Protein AF-A0A382ZQA0-F1 (afdb_monomer_lite)

Secondary structure (DSSP, 8-state):
--------B-TTSSBHHHHHHHHHHHHHHHHHHHHHHHHHHHIIIIIHHHHHHHHHHHB-HHHHHHSHHHHHHHTT--SSSPPPHHHHHHHHHHHHHHHHTT-HHHHHHHHHHHSTTHHHHHHHHHHHHHHHHTT-S-PPP--TT-HHHHHHHH-GGGG-HHHHHHHHHT--SB-THHHHHHTTEEE-TTS-EEEPPGGG--HHHHHHHHHHHHHHHHHHHHHHHHHHHHHHH-

Structure (mmCIF, N/CA/C/O backbone):
data_AF-A0A382ZQA0-F1
#
_entry.id   AF-A0A382ZQA0-F1
#
loop_
_atom_site.group_PDB
_atom_site.id
_atom_site.type_symbol
_atom_site.label_atom_id
_atom_site.label_alt_id
_atom_site.label_comp_id
_atom_site.label_asym_id
_atom_site.label_entity_id
_atom_site.label_seq_id
_atom_site.pdbx_PDB_ins_code
_atom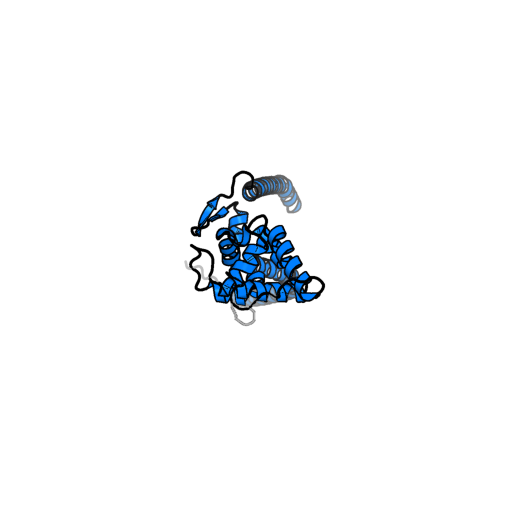_site.Cartn_x
_atom_site.Cartn_y
_atom_site.Cartn_z
_atom_site.occupancy
_atom_site.B_iso_or_equiv
_atom_site.auth_seq_id
_atom_site.auth_comp_id
_atom_site.auth_asym_id
_atom_site.auth_atom_id
_atom_site.pdbx_PDB_model_num
ATOM 1 N N . MET A 1 1 ? 32.599 -32.607 -58.567 1.00 38.72 1 MET A N 1
ATOM 2 C CA . MET A 1 1 ? 33.532 -31.464 -58.591 1.00 38.72 1 MET A CA 1
ATOM 3 C C . MET A 1 1 ? 33.359 -30.738 -57.277 1.00 38.72 1 MET A C 1
ATOM 5 O O . MET A 1 1 ? 32.365 -30.048 -57.097 1.00 38.72 1 MET A O 1
ATOM 9 N N . GLU A 1 2 ? 34.241 -31.020 -56.327 1.00 40.50 2 GLU A N 1
ATOM 10 C CA . GLU A 1 2 ? 34.244 -30.372 -55.020 1.00 40.50 2 GLU A CA 1
ATOM 11 C C . GLU A 1 2 ? 34.785 -28.954 -55.203 1.00 40.50 2 GLU A C 1
ATOM 13 O O . GLU A 1 2 ? 35.924 -28.754 -55.621 1.00 40.50 2 GLU A O 1
ATOM 18 N N . THR A 1 3 ? 33.941 -27.953 -54.971 1.00 42.56 3 THR A N 1
ATOM 19 C CA . THR A 1 3 ? 34.373 -26.563 -54.838 1.00 42.56 3 THR A CA 1
ATOM 20 C C . THR A 1 3 ? 35.200 -26.452 -53.563 1.00 42.56 3 THR A C 1
ATOM 22 O O . THR A 1 3 ? 34.661 -26.206 -52.486 1.00 42.56 3 THR A O 1
ATOM 25 N N . GLU A 1 4 ? 36.513 -26.653 -53.675 1.00 49.41 4 GLU A N 1
ATOM 26 C CA . GLU A 1 4 ? 37.461 -26.239 -52.647 1.00 49.41 4 GLU A CA 1
ATOM 27 C C . GLU A 1 4 ? 37.341 -24.719 -52.483 1.00 49.41 4 GLU A C 1
ATOM 29 O O . GLU A 1 4 ? 37.872 -23.930 -53.268 1.00 49.41 4 GLU A O 1
ATOM 34 N N . THR A 1 5 ? 36.609 -24.281 -51.459 1.00 55.12 5 THR A N 1
ATOM 35 C CA . THR A 1 5 ? 36.668 -22.905 -50.966 1.00 55.12 5 THR A CA 1
ATOM 36 C C . THR A 1 5 ? 38.081 -22.665 -50.453 1.00 55.12 5 THR A C 1
ATOM 38 O O . THR A 1 5 ? 38.389 -22.944 -49.294 1.00 55.12 5 THR A O 1
ATOM 41 N N . LYS A 1 6 ? 38.955 -22.200 -51.349 1.00 61.22 6 LYS A N 1
ATOM 42 C CA . LYS A 1 6 ? 40.344 -21.844 -51.071 1.00 61.22 6 LYS A CA 1
ATOM 43 C C . LYS A 1 6 ? 40.344 -20.837 -49.920 1.00 61.22 6 LYS A C 1
ATOM 45 O O . LYS A 1 6 ? 39.941 -19.688 -50.098 1.00 61.22 6 LYS A O 1
ATOM 50 N N . GLN A 1 7 ? 40.697 -21.298 -48.718 1.00 61.88 7 GLN A N 1
ATOM 51 C CA . GLN A 1 7 ? 40.682 -20.467 -47.518 1.00 61.88 7 GLN A CA 1
ATOM 52 C C . GLN A 1 7 ? 41.628 -19.287 -47.738 1.00 61.88 7 GLN A C 1
ATOM 54 O O . GLN A 1 7 ? 42.828 -19.467 -47.930 1.00 61.88 7 GLN A O 1
ATOM 59 N N . ILE A 1 8 ? 41.073 -18.075 -47.750 1.00 66.12 8 ILE A N 1
ATOM 60 C CA . ILE A 1 8 ? 41.863 -16.853 -47.857 1.00 66.12 8 ILE A CA 1
ATOM 61 C C . ILE A 1 8 ? 42.525 -16.651 -46.494 1.00 66.12 8 ILE A C 1
ATOM 63 O O . ILE A 1 8 ? 41.843 -16.481 -45.480 1.00 66.12 8 ILE A O 1
ATOM 67 N N . LEU A 1 9 ? 43.850 -16.748 -46.466 1.00 67.50 9 LEU A N 1
ATOM 68 C CA . LEU A 1 9 ? 44.666 -16.610 -45.263 1.00 67.50 9 LEU A CA 1
ATOM 69 C C . LEU A 1 9 ? 45.133 -15.157 -45.128 1.00 67.50 9 LEU A C 1
ATOM 71 O O . LEU A 1 9 ? 45.395 -14.483 -46.125 1.00 67.50 9 LEU A O 1
ATOM 75 N N . THR A 1 10 ? 45.235 -14.663 -43.897 1.00 63.69 10 THR A N 1
ATOM 76 C CA . THR A 1 10 ? 45.941 -13.409 -43.606 1.00 63.69 10 THR A CA 1
ATOM 77 C C . THR A 1 10 ? 47.451 -13.587 -43.757 1.00 63.69 10 THR A C 1
ATOM 79 O O . THR A 1 10 ? 47.947 -14.711 -43.824 1.00 63.69 10 THR A O 1
ATOM 82 N N . SER A 1 11 ? 48.198 -12.478 -43.756 1.00 69.50 11 SER A N 1
ATOM 83 C CA . SER A 1 11 ? 49.667 -12.438 -43.862 1.00 69.50 11 SER A CA 1
ATOM 84 C C . SER A 1 11 ? 50.411 -13.325 -42.848 1.00 69.50 11 SER A C 1
ATOM 86 O O . SER A 1 11 ? 51.562 -13.674 -43.083 1.00 69.50 11 SER A O 1
ATOM 88 N N . ASP A 1 12 ? 49.739 -13.722 -41.762 1.00 70.75 12 ASP A N 1
ATOM 89 C CA . ASP A 1 12 ? 50.263 -14.557 -40.673 1.00 70.75 12 ASP A CA 1
ATOM 90 C C . ASP A 1 12 ? 49.782 -16.028 -40.739 1.00 70.75 12 ASP A C 1
ATOM 92 O O . ASP A 1 12 ? 49.953 -16.784 -39.783 1.00 70.75 12 ASP A O 1
ATOM 96 N N . GLY A 1 13 ? 49.134 -16.450 -41.835 1.00 70.81 13 GLY A N 1
ATOM 97 C CA . GLY A 1 13 ? 48.708 -17.841 -42.060 1.00 70.81 13 GLY A CA 1
ATOM 98 C C . GLY A 1 13 ? 47.414 -18.263 -41.351 1.00 70.81 13 GLY A C 1
ATOM 99 O O . GLY A 1 13 ? 47.108 -19.451 -41.283 1.00 70.81 13 GLY A O 1
ATOM 100 N N . VAL A 1 14 ? 46.635 -17.312 -40.827 1.00 73.25 14 VAL A N 1
ATOM 101 C CA . VAL A 1 14 ? 45.367 -17.567 -40.118 1.00 73.25 14 VAL A CA 1
ATOM 102 C C . VAL A 1 14 ? 44.181 -17.345 -41.068 1.00 73.25 14 VAL A C 1
ATOM 104 O O . VAL A 1 14 ? 44.227 -16.409 -41.868 1.00 73.25 14 VAL A O 1
ATOM 107 N N . PRO A 1 15 ? 43.090 -18.133 -41.007 1.00 78.75 15 PRO A N 1
ATOM 108 C CA . PRO A 1 15 ? 41.924 -17.896 -41.861 1.00 78.75 15 PRO A CA 1
ATOM 109 C C . PRO A 1 15 ? 41.335 -16.490 -41.660 1.00 78.75 15 PRO A C 1
ATOM 111 O O . PRO A 1 15 ? 41.009 -16.101 -40.533 1.00 78.75 15 PRO A O 1
ATOM 114 N N . LEU A 1 16 ? 41.153 -15.739 -42.754 1.00 72.56 16 LEU A N 1
ATOM 115 C CA . LEU A 1 16 ? 40.703 -14.337 -42.758 1.00 72.56 16 LEU A CA 1
ATOM 116 C C . LEU A 1 16 ? 39.391 -14.125 -41.989 1.00 72.56 16 LEU A C 1
ATOM 118 O O . LEU A 1 16 ? 39.217 -13.132 -41.280 1.00 72.56 16 LEU A O 1
ATOM 122 N N . GLU A 1 17 ? 38.485 -15.096 -42.065 1.00 72.75 17 GLU A N 1
ATOM 123 C CA . GLU A 1 17 ? 37.209 -15.079 -41.353 1.00 72.75 17 GLU A CA 1
ATOM 124 C C . GLU A 1 17 ? 37.391 -15.061 -39.822 1.00 72.75 17 GLU A C 1
ATOM 126 O O . GLU A 1 17 ? 36.669 -14.360 -39.107 1.00 72.75 17 GLU A O 1
ATOM 131 N N . GLN A 1 18 ? 38.390 -15.780 -39.298 1.00 75.19 18 GLN A N 1
ATOM 132 C CA . GLN A 1 18 ? 38.683 -15.809 -37.862 1.00 75.19 18 GLN A CA 1
ATOM 133 C C . GLN A 1 18 ? 39.298 -14.486 -37.391 1.00 75.19 18 GLN A C 1
ATOM 135 O O . GLN A 1 18 ? 38.916 -13.968 -36.335 1.00 75.19 18 GLN A O 1
ATOM 140 N N . SER A 1 19 ? 40.203 -13.898 -38.180 1.00 73.69 19 SER A N 1
ATOM 141 C CA . SER A 1 19 ? 40.766 -12.577 -37.880 1.00 73.69 19 SER A CA 1
ATOM 142 C C . SER A 1 19 ? 39.717 -11.465 -37.955 1.00 73.69 19 SER A C 1
ATOM 144 O O . SER A 1 19 ? 39.688 -10.608 -37.069 1.00 73.69 19 SER A O 1
ATOM 146 N N . LEU A 1 20 ? 38.807 -11.518 -38.937 1.00 76.69 20 LEU A N 1
ATOM 147 C CA . LEU A 1 20 ? 37.706 -10.563 -39.082 1.00 76.69 20 LEU A CA 1
ATOM 148 C C . LEU A 1 20 ? 36.737 -10.655 -37.904 1.00 76.69 20 LEU A C 1
ATOM 150 O O . LEU A 1 20 ? 36.487 -9.643 -37.256 1.00 76.69 20 LEU A O 1
ATOM 154 N N . LYS A 1 21 ? 36.283 -11.855 -37.518 1.00 79.69 21 LYS A N 1
ATOM 155 C CA . LYS A 1 21 ? 35.418 -12.032 -36.333 1.00 79.69 21 LYS A CA 1
ATOM 156 C C . LYS A 1 21 ? 36.082 -11.536 -35.043 1.00 79.69 21 LYS A C 1
ATOM 158 O O . LYS A 1 21 ? 35.409 -10.969 -34.178 1.00 79.69 21 LYS A O 1
ATOM 163 N N . LYS A 1 22 ? 37.399 -11.722 -34.887 1.00 79.69 22 LYS A N 1
ATOM 164 C CA . LYS A 1 22 ? 38.159 -11.222 -33.725 1.00 79.69 22 LYS A CA 1
ATOM 165 C C . LYS A 1 22 ? 38.244 -9.692 -33.717 1.00 79.69 22 LYS A C 1
ATOM 167 O O . LYS A 1 22 ? 38.051 -9.084 -32.662 1.00 79.69 22 LYS A O 1
ATOM 172 N N . ALA A 1 23 ? 38.498 -9.076 -34.871 1.00 80.00 23 ALA A N 1
ATOM 173 C CA . ALA A 1 23 ? 38.510 -7.624 -35.034 1.00 80.00 23 ALA A CA 1
ATOM 174 C C . ALA A 1 23 ? 37.111 -7.014 -34.826 1.00 80.00 23 ALA A C 1
ATOM 176 O O . ALA A 1 23 ? 36.963 -6.055 -34.069 1.00 80.00 23 ALA A O 1
ATOM 177 N N . GLU A 1 24 ? 36.068 -7.626 -35.389 1.00 83.88 24 GLU A N 1
ATOM 178 C CA . GLU A 1 24 ? 34.674 -7.224 -35.198 1.00 83.88 24 GLU A CA 1
ATOM 179 C C . GLU A 1 24 ? 34.239 -7.292 -33.734 1.00 83.88 24 GLU A C 1
ATOM 181 O O . GLU A 1 24 ? 33.615 -6.354 -33.245 1.00 83.88 24 GLU A O 1
ATOM 186 N N . ARG A 1 25 ? 34.577 -8.364 -33.001 1.00 85.12 25 ARG A N 1
ATOM 187 C CA . ARG A 1 25 ? 34.268 -8.462 -31.562 1.00 85.12 25 ARG A CA 1
ATOM 188 C C . ARG A 1 25 ? 34.924 -7.335 -30.771 1.00 85.12 25 ARG A C 1
ATOM 190 O O . ARG A 1 25 ? 34.258 -6.720 -29.942 1.00 85.12 25 ARG A O 1
ATOM 197 N N . LYS A 1 26 ? 36.197 -7.025 -31.043 1.00 86.56 26 LYS A N 1
ATOM 198 C CA . LYS A 1 26 ? 36.895 -5.897 -30.403 1.00 86.56 26 LYS A CA 1
ATOM 199 C C . LYS A 1 26 ? 36.226 -4.561 -30.724 1.00 86.56 26 LYS A C 1
ATOM 201 O O . LYS A 1 26 ? 36.017 -3.765 -29.814 1.00 86.56 26 LYS A O 1
ATOM 206 N N . ASN A 1 27 ? 35.840 -4.341 -31.979 1.00 86.62 27 ASN A N 1
ATOM 207 C CA . ASN A 1 27 ? 35.149 -3.119 -32.390 1.00 86.62 27 ASN A CA 1
ATOM 208 C C . ASN A 1 27 ? 33.751 -3.006 -31.763 1.00 86.62 27 ASN A C 1
ATOM 210 O O . ASN A 1 27 ? 33.407 -1.937 -31.268 1.00 86.62 27 ASN A O 1
ATOM 214 N N . LYS A 1 28 ? 32.980 -4.100 -31.685 1.00 86.75 28 LYS A N 1
ATOM 215 C CA . LYS A 1 28 ? 31.672 -4.143 -31.005 1.00 86.75 28 LYS A CA 1
ATOM 216 C C . LYS A 1 28 ? 31.792 -3.874 -29.506 1.00 86.75 28 LYS A C 1
ATOM 218 O O . LYS A 1 28 ? 31.018 -3.088 -28.977 1.00 86.75 28 LYS A O 1
ATOM 223 N N . ILE A 1 29 ? 32.779 -4.468 -28.830 1.00 90.94 29 ILE A N 1
ATOM 224 C CA . ILE A 1 29 ? 33.041 -4.210 -27.404 1.00 90.94 29 ILE A CA 1
ATOM 225 C C . ILE A 1 29 ? 33.473 -2.757 -27.191 1.00 90.94 29 ILE A C 1
ATOM 227 O O . ILE A 1 29 ? 32.988 -2.120 -26.264 1.00 90.94 29 ILE A O 1
ATOM 231 N N . LYS A 1 30 ? 34.336 -2.206 -28.056 1.00 90.44 30 LYS A N 1
ATOM 232 C CA . LYS A 1 30 ? 34.762 -0.801 -27.980 1.00 90.44 30 LYS A CA 1
ATOM 233 C C . LYS A 1 30 ? 33.592 0.160 -28.204 1.00 90.44 30 LYS A C 1
ATOM 235 O O . LYS A 1 30 ? 33.448 1.110 -27.444 1.00 90.44 30 LYS A O 1
ATOM 240 N N . ALA A 1 31 ? 32.743 -0.105 -29.198 1.00 90.38 31 ALA A N 1
ATOM 241 C CA . ALA A 1 31 ? 31.529 0.669 -29.453 1.00 90.38 31 ALA A CA 1
ATOM 242 C C . ALA A 1 31 ? 30.546 0.579 -28.275 1.00 90.38 31 ALA A C 1
ATOM 244 O O . ALA A 1 31 ? 30.039 1.600 -27.820 1.00 90.38 31 ALA A O 1
ATOM 245 N N . PHE A 1 32 ? 30.342 -0.620 -27.720 1.00 92.50 32 PHE A N 1
ATOM 246 C CA . PHE A 1 32 ? 29.508 -0.811 -26.536 1.00 92.50 32 PHE A CA 1
ATOM 247 C C . PHE A 1 32 ? 30.078 -0.082 -25.318 1.00 92.50 32 PHE A C 1
ATOM 249 O O . PHE A 1 32 ? 29.332 0.612 -24.648 1.00 92.50 32 PHE A O 1
ATOM 256 N N . LEU A 1 33 ? 31.388 -0.163 -25.059 1.00 94.56 33 LEU A N 1
ATOM 257 C CA . LEU A 1 33 ? 32.054 0.558 -23.966 1.00 94.56 33 LEU A CA 1
ATOM 258 C C . LEU A 1 33 ? 31.963 2.079 -24.116 1.00 94.56 33 LEU A C 1
ATOM 260 O O . LEU A 1 33 ? 31.925 2.771 -23.106 1.00 94.56 33 LEU A O 1
ATOM 264 N N . LEU A 1 34 ? 31.900 2.599 -25.344 1.00 93.62 34 LEU A N 1
ATOM 265 C CA . LEU A 1 34 ? 31.681 4.025 -25.593 1.00 93.62 34 LEU A CA 1
ATOM 266 C C . LEU A 1 34 ? 30.267 4.469 -25.186 1.00 93.62 34 LEU A C 1
ATOM 268 O O . LEU A 1 34 ? 30.091 5.564 -24.662 1.00 93.62 34 LEU A O 1
ATOM 272 N N . VAL A 1 35 ? 29.265 3.612 -25.409 1.00 93.38 35 VAL A N 1
ATOM 273 C CA . VAL A 1 35 ? 27.848 3.885 -25.096 1.00 93.38 35 VAL A CA 1
ATOM 274 C C . VAL A 1 35 ? 27.475 3.442 -23.673 1.00 93.38 35 VAL A C 1
ATOM 276 O O . VAL A 1 35 ? 26.519 3.954 -23.090 1.00 93.38 35 VAL A O 1
ATOM 279 N N . ALA A 1 36 ? 28.244 2.529 -23.075 1.00 95.38 36 ALA A N 1
ATOM 280 C CA . ALA A 1 36 ? 27.980 1.935 -21.771 1.00 95.38 36 ALA A CA 1
ATOM 281 C C . ALA A 1 36 ? 27.804 2.969 -20.646 1.00 95.38 36 ALA A C 1
ATOM 283 O O . ALA A 1 36 ? 26.862 2.790 -19.881 1.00 95.38 36 ALA A O 1
ATOM 284 N N . PRO A 1 37 ? 28.594 4.061 -20.534 1.00 95.00 37 PRO A N 1
ATOM 285 C CA . PRO A 1 37 ? 28.389 5.066 -19.490 1.00 95.00 37 PRO A CA 1
ATOM 286 C C . PRO A 1 37 ? 27.011 5.727 -19.572 1.00 95.00 37 PRO A C 1
ATOM 288 O O . PRO A 1 37 ? 26.332 5.872 -18.557 1.00 95.00 37 PRO A O 1
ATOM 291 N N . LEU A 1 38 ? 26.569 6.072 -20.786 1.00 94.44 38 LEU A N 1
ATOM 292 C CA . LEU A 1 38 ? 25.256 6.671 -21.014 1.00 94.44 38 LEU A CA 1
ATOM 293 C C . LEU A 1 38 ? 24.133 5.665 -20.739 1.00 94.44 38 LEU A C 1
ATOM 295 O O . LEU A 1 38 ? 23.142 5.995 -20.092 1.00 94.44 38 LEU A O 1
ATOM 299 N N . LEU A 1 39 ? 24.302 4.421 -21.189 1.00 94.06 39 LEU A N 1
ATOM 300 C CA . LEU A 1 39 ? 23.340 3.352 -20.936 1.00 94.06 39 LEU A CA 1
ATOM 301 C C . LEU A 1 39 ? 23.205 3.072 -19.434 1.00 94.06 39 LEU A C 1
ATOM 303 O O . LEU A 1 39 ? 22.094 3.002 -18.922 1.00 94.06 39 LEU A O 1
ATOM 307 N N . LEU A 1 40 ? 24.320 2.977 -18.712 1.00 96.06 40 LEU A N 1
ATOM 308 C CA . LEU A 1 40 ? 24.351 2.734 -17.270 1.00 96.06 40 LEU A CA 1
ATOM 309 C C . LEU A 1 40 ? 23.715 3.908 -16.507 1.00 96.06 40 LEU A C 1
ATOM 311 O O . LEU A 1 40 ? 22.916 3.683 -15.599 1.00 96.06 40 LEU A O 1
ATOM 315 N N . PHE A 1 41 ? 23.965 5.149 -16.938 1.00 96.12 41 PHE A N 1
ATOM 316 C CA . PHE A 1 41 ? 23.257 6.323 -16.428 1.00 96.12 41 PHE A CA 1
ATOM 317 C C . PHE A 1 41 ? 21.735 6.193 -16.595 1.00 96.12 41 PHE A C 1
ATOM 319 O O . PHE A 1 41 ? 21.007 6.413 -15.627 1.00 96.12 41 PHE A O 1
ATOM 326 N N . LEU A 1 42 ? 21.239 5.772 -17.766 1.00 95.38 42 LEU A N 1
ATOM 327 C CA . LEU A 1 42 ? 19.804 5.537 -17.981 1.00 95.38 42 LEU A CA 1
ATOM 328 C C . LEU A 1 42 ? 19.253 4.398 -17.110 1.00 95.38 42 LEU A C 1
ATOM 330 O O . LEU A 1 42 ? 18.176 4.539 -16.531 1.00 95.38 42 LEU A O 1
ATOM 334 N N . LEU A 1 43 ? 19.988 3.289 -16.968 1.00 95.25 43 LEU A N 1
ATOM 335 C CA . LEU A 1 43 ? 19.579 2.177 -16.103 1.00 95.25 43 LEU A CA 1
ATOM 336 C C . LEU A 1 43 ? 19.417 2.641 -14.644 1.00 95.25 43 LEU A C 1
ATOM 338 O O . LEU A 1 43 ? 18.423 2.327 -13.990 1.00 95.25 43 LEU A O 1
ATOM 342 N N . ILE A 1 44 ? 20.370 3.419 -14.131 1.00 95.88 44 ILE A N 1
ATOM 343 C CA . ILE A 1 44 ? 20.323 3.902 -12.747 1.00 95.88 44 ILE A CA 1
ATOM 344 C C . ILE A 1 44 ? 19.238 4.963 -12.569 1.00 95.88 44 ILE A C 1
ATOM 346 O O . ILE A 1 44 ? 18.502 4.915 -11.592 1.00 95.88 44 ILE A O 1
ATOM 350 N N . THR A 1 45 ? 19.126 5.926 -13.479 1.00 95.81 45 THR A N 1
ATOM 351 C CA . THR A 1 45 ? 18.222 7.073 -13.288 1.00 95.81 45 THR A CA 1
ATOM 352 C C . THR A 1 45 ? 16.769 6.765 -13.618 1.00 95.81 45 THR A C 1
ATOM 354 O O . THR A 1 45 ? 15.884 7.321 -12.975 1.00 95.81 45 THR A O 1
ATOM 357 N N . TYR A 1 46 ? 16.504 5.865 -14.568 1.00 93.94 46 TYR A N 1
ATOM 358 C CA . TYR A 1 46 ? 15.142 5.514 -14.971 1.00 93.94 46 TYR A CA 1
ATOM 359 C C . TYR A 1 46 ? 14.726 4.140 -14.457 1.00 93.94 46 TYR A C 1
ATOM 361 O O . TYR A 1 46 ? 13.690 4.020 -13.805 1.00 93.94 46 TYR A O 1
ATOM 369 N N . ILE A 1 47 ? 15.520 3.094 -14.704 1.00 93.56 47 ILE A N 1
ATOM 370 C CA . ILE A 1 47 ? 15.104 1.722 -14.370 1.00 93.56 47 ILE A CA 1
ATOM 371 C C . ILE A 1 47 ? 15.140 1.465 -12.862 1.00 93.56 47 ILE A C 1
ATOM 373 O O . ILE A 1 47 ? 14.224 0.816 -12.358 1.00 93.56 47 ILE A O 1
ATOM 377 N N . SER A 1 48 ? 16.113 2.008 -12.123 1.00 93.62 48 SER A N 1
ATOM 378 C CA . SER A 1 48 ? 16.161 1.827 -10.664 1.00 93.62 48 SER A CA 1
ATOM 379 C C . SER A 1 48 ? 14.931 2.420 -9.948 1.00 93.62 48 SER A C 1
ATOM 381 O O . SER A 1 48 ? 14.257 1.663 -9.244 1.00 93.62 48 SER A O 1
ATOM 383 N N . PRO A 1 49 ? 14.518 3.690 -10.173 1.00 93.44 49 PRO A N 1
ATOM 384 C CA . PRO A 1 49 ? 13.286 4.209 -9.572 1.00 93.44 49 PRO A CA 1
ATOM 385 C C . PRO A 1 49 ? 12.026 3.457 -10.007 1.00 93.44 49 PRO A C 1
ATOM 387 O O . PRO A 1 49 ? 11.110 3.281 -9.205 1.00 93.44 49 PRO A O 1
ATOM 390 N N . ILE A 1 50 ? 11.967 2.984 -11.256 1.00 91.88 50 ILE A N 1
ATOM 391 C CA . ILE A 1 50 ? 10.846 2.169 -11.743 1.00 91.88 50 ILE A CA 1
ATOM 392 C C . ILE A 1 50 ? 10.783 0.840 -10.978 1.00 91.88 50 ILE A C 1
ATOM 394 O O . ILE A 1 50 ? 9.718 0.470 -10.484 1.00 91.88 50 ILE A O 1
ATOM 398 N N . ALA A 1 51 ? 11.911 0.146 -10.822 1.00 89.56 51 ALA A N 1
ATOM 399 C CA . ALA A 1 51 ? 11.993 -1.090 -10.047 1.00 89.56 51 ALA A CA 1
ATOM 400 C C . ALA A 1 51 ? 11.616 -0.860 -8.573 1.00 89.56 51 ALA A C 1
ATOM 402 O O . ALA A 1 51 ? 10.850 -1.635 -7.992 1.00 89.56 51 ALA A O 1
ATOM 403 N N . GLU A 1 52 ? 12.072 0.244 -7.978 1.00 88.81 52 GLU A N 1
ATOM 404 C CA . GLU A 1 52 ? 11.673 0.641 -6.628 1.00 88.81 52 GLU A CA 1
ATOM 405 C C . GLU A 1 52 ? 10.153 0.866 -6.538 1.00 88.81 52 GLU A C 1
ATOM 407 O O . GLU A 1 52 ? 9.497 0.361 -5.625 1.00 88.81 52 GLU A O 1
ATOM 412 N N . MET A 1 53 ? 9.552 1.550 -7.513 1.00 87.06 53 MET A N 1
ATOM 413 C CA . MET A 1 53 ? 8.100 1.746 -7.557 1.00 87.06 53 MET A CA 1
ATOM 414 C C . MET A 1 53 ? 7.333 0.429 -7.716 1.00 87.06 53 MET A C 1
ATOM 416 O O . MET A 1 53 ? 6.301 0.245 -7.065 1.00 87.06 53 MET A O 1
ATOM 420 N N . PHE A 1 54 ? 7.849 -0.521 -8.501 1.00 85.38 54 PHE A N 1
ATOM 421 C CA . PHE A 1 54 ? 7.260 -1.857 -8.614 1.00 85.38 54 PHE A CA 1
ATOM 422 C C . PHE A 1 54 ? 7.296 -2.611 -7.285 1.00 85.38 54 PHE A C 1
ATOM 424 O O . PHE A 1 54 ? 6.273 -3.155 -6.873 1.00 85.38 54 PHE A O 1
ATOM 431 N N . THR A 1 55 ? 8.413 -2.597 -6.557 1.00 81.25 55 THR A N 1
ATOM 432 C CA . THR A 1 55 ? 8.471 -3.252 -5.236 1.00 81.25 55 THR A CA 1
ATOM 433 C C . THR A 1 55 ? 7.514 -2.605 -4.228 1.00 81.25 55 THR A C 1
ATOM 435 O O . THR A 1 55 ? 6.771 -3.315 -3.547 1.00 81.25 55 THR A O 1
ATOM 438 N N . ARG A 1 56 ? 7.407 -1.267 -4.215 1.00 79.19 56 ARG A N 1
ATOM 439 C CA . ARG A 1 56 ? 6.419 -0.520 -3.406 1.00 79.19 56 ARG A CA 1
ATOM 440 C C . ARG A 1 56 ? 4.961 -0.849 -3.754 1.00 79.19 56 ARG A C 1
ATOM 442 O O . ARG A 1 56 ? 4.064 -0.674 -2.924 1.00 79.19 56 ARG A O 1
ATOM 449 N N . SER A 1 57 ? 4.689 -1.317 -4.970 1.00 78.56 57 SER A N 1
ATOM 450 C CA . SER A 1 57 ? 3.335 -1.715 -5.365 1.00 78.56 57 SER A CA 1
ATOM 451 C C . SER A 1 57 ? 2.876 -3.001 -4.658 1.00 78.56 57 SER A C 1
ATOM 453 O O . SER A 1 57 ? 1.697 -3.120 -4.322 1.00 78.56 57 SER A O 1
ATOM 455 N N . VAL A 1 58 ? 3.800 -3.902 -4.311 1.00 75.06 58 VAL A N 1
ATOM 456 C CA . VAL A 1 58 ? 3.502 -5.153 -3.589 1.00 75.06 58 VAL A CA 1
ATOM 457 C C . VAL A 1 58 ? 3.708 -5.011 -2.078 1.00 75.06 58 VAL A C 1
ATOM 459 O O . VAL A 1 58 ? 3.043 -5.696 -1.302 1.00 75.06 58 VAL A O 1
ATOM 462 N N . ASP A 1 59 ? 4.607 -4.117 -1.660 1.00 73.88 59 ASP A N 1
ATOM 463 C CA . ASP A 1 59 ? 4.925 -3.866 -0.254 1.00 73.88 59 ASP A CA 1
ATOM 464 C C . ASP A 1 59 ? 3.774 -3.123 0.458 1.00 73.88 59 ASP A C 1
ATOM 466 O O . ASP A 1 59 ? 3.349 -2.039 0.043 1.00 73.88 59 ASP A O 1
ATOM 470 N N . ASP A 1 60 ? 3.253 -3.729 1.526 1.00 73.31 60 ASP A N 1
ATOM 471 C CA . ASP A 1 60 ? 2.269 -3.156 2.454 1.00 73.31 60 ASP A CA 1
ATOM 472 C C . ASP A 1 60 ? 2.773 -3.199 3.921 1.00 73.31 60 ASP A C 1
ATOM 474 O O . ASP A 1 60 ? 2.010 -2.930 4.856 1.00 73.31 60 ASP A O 1
ATOM 478 N N . LYS A 1 61 ? 4.083 -3.421 4.145 1.00 77.94 61 LYS A N 1
ATOM 479 C CA . LYS A 1 61 ? 4.734 -3.518 5.474 1.00 77.94 61 LYS A CA 1
ATOM 480 C C . LYS A 1 61 ? 4.515 -2.303 6.359 1.00 77.94 61 LYS A C 1
ATOM 482 O O . LYS A 1 61 ? 4.672 -2.379 7.574 1.00 77.94 61 LYS A O 1
ATOM 487 N N . MET A 1 62 ? 4.178 -1.162 5.765 1.00 81.56 62 MET A N 1
ATOM 488 C CA . MET A 1 62 ? 3.911 0.076 6.484 1.00 81.56 62 MET A CA 1
ATOM 489 C C . MET A 1 62 ? 2.892 -0.112 7.612 1.00 81.56 62 MET A C 1
ATOM 491 O O . MET A 1 62 ? 3.116 0.397 8.707 1.00 81.56 62 MET A O 1
ATOM 495 N N . VAL A 1 63 ? 1.790 -0.827 7.365 1.00 82.00 63 VAL A N 1
ATOM 496 C CA . VAL A 1 63 ? 0.762 -1.033 8.397 1.00 82.00 63 VAL A CA 1
ATOM 497 C C . VAL A 1 63 ? 1.255 -2.032 9.434 1.00 82.00 63 VAL A C 1
ATOM 499 O O . VAL A 1 63 ? 1.130 -1.767 10.628 1.00 82.00 63 VAL A O 1
ATOM 502 N N . THR A 1 64 ? 1.892 -3.121 8.993 1.00 83.75 64 THR A N 1
ATOM 503 C CA . THR A 1 64 ? 2.493 -4.143 9.862 1.00 83.75 64 THR A CA 1
ATOM 504 C C . THR A 1 64 ? 3.489 -3.540 10.854 1.00 83.75 64 THR A C 1
ATOM 506 O O . THR A 1 64 ? 3.424 -3.815 12.048 1.00 83.75 64 THR A O 1
ATOM 509 N N . ASN A 1 65 ? 4.337 -2.622 10.385 1.00 87.00 65 ASN A N 1
ATOM 510 C CA . ASN A 1 65 ? 5.319 -1.912 11.206 1.00 87.00 65 ASN A CA 1
ATOM 511 C C . ASN A 1 65 ? 4.685 -0.870 12.143 1.00 87.00 65 ASN A C 1
ATOM 513 O O . ASN A 1 65 ? 5.280 -0.512 13.157 1.00 87.00 65 ASN A O 1
ATOM 517 N N . MET A 1 66 ? 3.501 -0.353 11.804 1.00 89.31 66 MET A N 1
ATOM 518 C CA . MET A 1 66 ? 2.766 0.607 12.633 1.00 89.31 66 MET A CA 1
ATOM 519 C C . MET A 1 66 ? 1.940 -0.062 13.736 1.00 89.31 66 MET A C 1
ATOM 521 O O . MET A 1 66 ? 1.670 0.589 14.742 1.00 89.31 66 MET A O 1
ATOM 525 N N . LEU A 1 67 ? 1.546 -1.327 13.556 1.00 91.38 67 LEU A N 1
ATOM 526 C CA . LEU A 1 67 ? 0.697 -2.091 14.476 1.00 91.38 67 LEU A CA 1
ATOM 527 C C . LEU A 1 67 ? 1.319 -3.453 14.885 1.00 91.38 67 LEU A C 1
ATOM 529 O O . LEU A 1 67 ? 0.656 -4.491 14.771 1.00 91.38 67 LEU A O 1
ATOM 533 N N . PRO A 1 68 ? 2.585 -3.498 15.349 1.00 91.44 68 PRO A N 1
ATOM 534 C CA . PRO A 1 68 ? 3.295 -4.756 15.581 1.00 91.44 68 PRO A CA 1
ATOM 535 C C . PRO A 1 68 ? 2.680 -5.610 16.698 1.00 91.44 68 PRO A C 1
ATOM 537 O O . PRO A 1 68 ? 2.591 -6.830 16.557 1.00 91.44 68 PRO A O 1
ATOM 540 N N . LYS A 1 69 ? 2.228 -5.004 17.806 1.00 90.88 69 LYS A N 1
ATOM 541 C CA . LYS A 1 69 ? 1.604 -5.756 18.908 1.00 90.88 69 LYS A CA 1
ATOM 542 C C . LYS A 1 69 ? 0.203 -6.212 18.543 1.00 90.88 69 LYS A C 1
ATOM 544 O O . LYS A 1 69 ? -0.194 -7.317 18.896 1.00 90.88 69 LYS A O 1
ATOM 549 N N . THR A 1 70 ? -0.520 -5.367 17.817 1.00 91.69 70 THR A N 1
ATOM 550 C CA . THR A 1 70 ? -1.858 -5.679 17.312 1.00 91.69 70 THR A CA 1
ATOM 551 C C . THR A 1 70 ? -1.824 -6.919 16.433 1.00 91.69 70 THR A C 1
ATOM 553 O O . THR A 1 70 ? -2.597 -7.844 16.658 1.00 91.69 70 THR A O 1
ATOM 556 N N . PHE A 1 71 ? -0.923 -6.962 15.446 1.00 90.31 71 PHE A N 1
ATOM 557 C CA . PHE A 1 71 ? -0.878 -8.086 14.517 1.00 90.31 71 PHE A CA 1
ATOM 558 C C . PHE A 1 71 ? -0.354 -9.361 15.154 1.00 90.31 71 PHE A C 1
ATOM 560 O O . PHE A 1 71 ? -0.924 -10.412 14.884 1.00 90.31 71 PHE A O 1
ATOM 567 N N . LYS A 1 72 ? 0.611 -9.264 16.076 1.00 90.12 72 LYS A N 1
ATOM 568 C CA . LYS A 1 72 ? 1.042 -10.413 16.877 1.00 90.12 72 LYS A CA 1
ATOM 569 C C . LYS A 1 72 ? -0.121 -11.028 17.668 1.00 90.12 72 LYS A C 1
ATOM 571 O O . LYS A 1 72 ? -0.276 -12.240 17.680 1.00 90.12 72 LYS A O 1
ATOM 576 N N . ALA A 1 73 ? -0.975 -10.206 18.282 1.00 88.75 73 ALA A N 1
ATOM 577 C CA . ALA A 1 73 ? -2.164 -10.691 18.989 1.00 88.75 73 ALA A CA 1
ATOM 578 C C . ALA A 1 73 ? -3.260 -11.224 18.038 1.00 88.75 73 ALA A C 1
ATOM 580 O O . ALA A 1 73 ? -4.055 -12.080 18.417 1.00 88.75 73 ALA A O 1
ATOM 581 N N . MET A 1 74 ? -3.319 -10.729 16.796 1.00 89.69 74 MET A N 1
ATOM 582 C CA . MET A 1 74 ? -4.291 -11.177 15.789 1.00 89.69 74 MET A CA 1
ATOM 583 C C . MET A 1 74 ? -3.937 -12.513 15.124 1.00 89.69 74 MET A C 1
ATOM 585 O O . MET A 1 74 ? -4.805 -13.065 14.447 1.00 89.69 74 MET A O 1
ATOM 589 N N . GLU A 1 75 ? -2.715 -13.033 15.286 1.00 86.00 75 GLU A N 1
ATOM 590 C CA . GLU A 1 75 ? -2.303 -14.323 14.704 1.00 86.00 75 GLU A CA 1
ATOM 591 C C . GLU A 1 75 ? -3.223 -15.468 15.147 1.00 86.00 75 GLU A C 1
ATOM 593 O O . GLU A 1 75 ? -3.620 -16.291 14.325 1.00 86.00 75 GLU A O 1
ATOM 598 N N . ASN A 1 76 ? -3.650 -15.450 16.412 1.00 83.19 76 ASN A N 1
ATOM 599 C CA . ASN A 1 76 ? -4.504 -16.481 17.007 1.00 83.19 76 ASN A CA 1
ATOM 600 C C . ASN A 1 76 ? -6.011 -16.233 16.816 1.00 83.19 76 ASN A C 1
ATOM 602 O O . ASN A 1 76 ? -6.828 -17.038 17.253 1.00 83.19 76 ASN A O 1
ATOM 606 N N . TRP A 1 77 ? -6.407 -15.113 16.206 1.00 88.19 77 TRP A N 1
ATOM 607 C CA . TRP A 1 77 ? -7.817 -14.762 16.047 1.00 88.19 77 TRP A CA 1
ATOM 608 C C . TRP A 1 77 ? -8.372 -15.293 14.723 1.00 88.19 77 TRP A C 1
ATOM 610 O O . TRP A 1 77 ? -7.827 -15.005 13.658 1.00 88.19 77 TRP A O 1
ATOM 620 N N . ASP A 1 78 ? -9.488 -16.015 14.760 1.00 82.06 78 ASP A N 1
ATOM 621 C CA . ASP A 1 78 ? -10.101 -16.671 13.596 1.00 82.06 78 ASP A CA 1
ATOM 622 C C . ASP A 1 78 ? -10.848 -15.714 12.646 1.00 82.06 78 ASP A C 1
ATOM 624 O O . ASP A 1 78 ? -11.003 -16.003 11.460 1.00 82.06 78 ASP A O 1
ATOM 628 N N . GLY A 1 79 ? -11.238 -14.531 13.123 1.00 83.00 79 GLY A N 1
ATOM 629 C CA . GLY A 1 79 ? -12.006 -13.562 12.347 1.00 83.00 79 GLY A CA 1
ATOM 630 C C . GLY A 1 79 ? -13.525 -13.728 12.431 1.00 83.00 79 GLY A C 1
ATOM 631 O O . GLY A 1 79 ? -14.225 -12.928 11.809 1.00 83.00 79 GLY A O 1
ATOM 632 N N . GLN A 1 80 ? -14.059 -14.718 13.149 1.00 82.94 80 GLN A N 1
ATOM 633 C CA . GLN A 1 80 ? -15.505 -14.973 13.182 1.00 82.94 80 GLN A CA 1
ATOM 634 C C . GLN A 1 80 ? -16.216 -14.049 14.168 1.00 82.94 80 GLN A C 1
ATOM 636 O O . GLN A 1 80 ? -17.141 -13.331 13.778 1.00 82.94 80 GLN A O 1
ATOM 641 N N . GLU A 1 81 ? -15.722 -14.002 15.403 1.00 89.12 81 GLU A N 1
ATOM 642 C CA . GLU A 1 81 ? -16.257 -13.172 16.482 1.00 89.12 81 GLU A CA 1
ATOM 643 C C . GLU A 1 81 ? -15.391 -11.940 16.752 1.00 89.12 81 GLU A C 1
ATOM 645 O O . GLU A 1 81 ? -14.378 -11.699 16.097 1.00 89.12 81 GLU A O 1
ATOM 650 N N . LEU A 1 82 ? -15.785 -11.124 17.733 1.00 88.75 82 LEU A N 1
ATOM 651 C CA . LEU A 1 82 ? -14.947 -10.022 18.194 1.00 88.75 82 LEU A CA 1
ATOM 652 C C . LEU A 1 82 ? -13.589 -10.545 18.675 1.00 88.75 82 LEU A C 1
ATOM 654 O O . LEU A 1 82 ? -13.556 -11.529 19.414 1.00 88.75 82 LEU A O 1
ATOM 658 N N . PRO A 1 83 ? -12.484 -9.863 18.335 1.00 89.31 83 PRO A N 1
ATOM 659 C CA . PRO A 1 83 ? -11.170 -10.338 18.721 1.00 89.31 83 PRO A CA 1
ATOM 660 C C . PRO A 1 83 ? -10.992 -10.368 20.247 1.00 89.31 83 PRO A C 1
ATOM 662 O O . PRO A 1 83 ? -11.724 -9.684 20.984 1.00 89.31 83 PRO A O 1
ATOM 665 N N . PRO A 1 84 ? -10.027 -11.169 20.730 1.00 90.31 84 PRO A N 1
ATOM 666 C CA . PRO A 1 84 ? -9.727 -11.257 22.148 1.00 90.31 84 PRO A CA 1
ATOM 667 C C . PRO A 1 84 ? -9.203 -9.922 22.684 1.00 90.31 84 PRO A C 1
ATOM 669 O O . PRO A 1 84 ? -8.722 -9.061 21.943 1.00 90.31 84 PRO A O 1
ATOM 672 N N . GLU A 1 85 ? -9.287 -9.768 24.000 1.00 88.94 85 GLU A N 1
ATOM 673 C CA . GLU A 1 85 ? -8.851 -8.586 24.752 1.00 88.94 85 GLU A CA 1
ATOM 674 C C . GLU A 1 85 ? -7.421 -8.139 24.390 1.00 88.94 85 GLU A C 1
ATOM 676 O O . GLU A 1 85 ? -7.145 -6.949 24.237 1.00 88.94 85 GLU A O 1
ATOM 681 N N . GLU A 1 86 ? -6.525 -9.097 24.144 1.00 90.06 86 GLU A N 1
ATOM 682 C CA . GLU A 1 86 ? -5.131 -8.861 23.757 1.00 90.06 86 GLU A CA 1
ATOM 683 C C . GLU A 1 86 ? -4.988 -8.037 22.469 1.00 90.06 86 GLU A C 1
ATOM 685 O O . GLU A 1 86 ? -4.103 -7.186 22.364 1.00 90.06 86 GLU A O 1
ATOM 690 N N . VAL A 1 87 ? -5.885 -8.234 21.497 1.00 91.25 87 VAL A N 1
ATOM 691 C CA . VAL A 1 87 ? -5.884 -7.480 20.234 1.00 91.25 87 VAL A CA 1
ATOM 692 C C . VAL A 1 87 ? -6.283 -6.029 20.478 1.00 91.25 87 VAL A C 1
ATOM 694 O O . VAL A 1 87 ? -5.672 -5.116 19.919 1.00 91.25 87 VAL A O 1
ATOM 697 N N . PHE A 1 88 ? -7.276 -5.798 21.339 1.00 91.19 88 PHE A N 1
ATOM 698 C CA . PHE A 1 88 ? -7.701 -4.455 21.735 1.00 91.19 88 PHE A CA 1
ATOM 699 C C . PHE A 1 88 ? -6.593 -3.729 22.511 1.00 91.19 88 PHE A C 1
ATOM 701 O O . PHE A 1 88 ? -6.313 -2.559 22.231 1.00 91.19 88 PHE A O 1
ATOM 708 N N . ALA A 1 89 ? -5.923 -4.430 23.429 1.00 90.19 89 ALA A N 1
ATOM 709 C CA . ALA A 1 89 ? -4.788 -3.912 24.186 1.00 90.19 89 ALA A CA 1
ATOM 710 C C . ALA A 1 89 ? -3.598 -3.564 23.272 1.00 90.19 89 ALA A C 1
ATOM 712 O O . ALA A 1 89 ? -3.047 -2.461 23.351 1.00 90.19 89 ALA A O 1
ATOM 713 N N . GLY A 1 90 ? -3.238 -4.475 22.360 1.00 90.94 90 GLY A N 1
ATOM 714 C CA . GLY A 1 90 ? -2.187 -4.272 21.363 1.00 90.94 90 GLY A CA 1
ATOM 715 C C . GLY A 1 90 ? -2.479 -3.075 20.460 1.00 90.94 90 GLY A C 1
ATOM 716 O O . GLY A 1 90 ? -1.631 -2.192 20.315 1.00 90.94 90 GLY A O 1
ATOM 717 N N . PHE A 1 91 ? -3.712 -2.982 19.953 1.00 93.00 91 PHE A N 1
ATOM 718 C CA . PHE A 1 91 ? -4.161 -1.860 19.129 1.00 93.00 91 PHE A CA 1
ATOM 719 C C . PHE A 1 91 ? -4.075 -0.527 19.863 1.00 93.00 91 PHE A C 1
ATOM 721 O O . PHE A 1 91 ? -3.558 0.450 19.319 1.00 93.00 91 PHE A O 1
ATOM 728 N N . LEU A 1 92 ? -4.539 -0.472 21.111 1.00 91.31 92 LEU A N 1
ATOM 729 C CA . LEU A 1 92 ? -4.468 0.746 21.909 1.00 91.31 92 LEU A CA 1
ATOM 730 C C . LEU A 1 92 ? -3.021 1.180 22.156 1.00 91.31 92 LEU A C 1
ATOM 732 O O . LEU A 1 92 ? -2.717 2.373 22.050 1.00 91.31 92 LEU A O 1
ATOM 736 N N . PHE A 1 93 ? -2.136 0.234 22.475 1.00 90.94 93 PHE A N 1
ATOM 737 C CA . PHE A 1 93 ? -0.721 0.508 22.708 1.00 90.94 93 PHE A CA 1
ATOM 738 C C . PHE A 1 93 ? -0.041 1.063 21.452 1.00 90.94 93 PHE A C 1
ATOM 740 O O . PHE A 1 93 ? 0.588 2.129 21.502 1.00 90.94 93 PHE A O 1
ATOM 747 N N . ASP A 1 94 ? -0.194 0.369 20.324 1.00 92.62 94 ASP A N 1
ATOM 748 C CA . ASP A 1 94 ? 0.423 0.755 19.056 1.00 92.62 94 ASP A CA 1
ATOM 749 C C . ASP A 1 94 ? -0.133 2.108 18.588 1.00 92.62 94 ASP A C 1
ATOM 751 O O . ASP A 1 94 ? 0.624 3.044 18.321 1.00 92.62 94 ASP A O 1
ATOM 755 N N . TYR A 1 95 ? -1.458 2.282 18.613 1.00 93.00 95 TYR A N 1
ATOM 756 C CA . TYR A 1 95 ? -2.106 3.532 18.213 1.00 93.00 95 TYR A CA 1
ATOM 757 C C . TYR A 1 95 ? -1.699 4.716 19.101 1.00 93.00 95 TYR A C 1
ATOM 759 O O . TYR A 1 95 ? -1.427 5.812 18.605 1.00 93.00 95 TYR A O 1
ATOM 767 N N . THR A 1 96 ? -1.578 4.507 20.415 1.00 90.81 96 THR A N 1
ATOM 768 C CA . THR A 1 96 ? -1.080 5.537 21.343 1.00 90.81 96 THR A CA 1
ATOM 769 C C . THR A 1 96 ? 0.368 5.918 21.036 1.00 90.81 96 THR A C 1
ATOM 771 O O . THR A 1 96 ? 0.725 7.098 21.107 1.00 90.81 96 THR A O 1
ATOM 774 N N . THR A 1 97 ? 1.202 4.947 20.665 1.00 91.25 97 THR A N 1
ATOM 775 C CA . THR A 1 97 ? 2.594 5.180 20.256 1.00 91.25 97 THR A CA 1
ATOM 776 C C . THR A 1 97 ? 2.654 6.019 18.979 1.00 91.25 97 THR A C 1
ATOM 778 O O . THR A 1 97 ? 3.365 7.026 18.939 1.00 91.25 97 THR A O 1
ATOM 781 N N . LEU A 1 98 ? 1.821 5.703 17.985 1.00 92.25 98 LEU A N 1
ATOM 782 C CA . LEU A 1 98 ? 1.704 6.487 16.751 1.00 92.25 98 LEU A CA 1
ATOM 783 C C . LEU A 1 98 ? 1.203 7.915 17.003 1.00 92.25 98 LEU A C 1
ATOM 785 O O . LEU A 1 98 ? 1.687 8.852 16.369 1.00 92.25 98 LEU A O 1
ATOM 789 N N . ILE A 1 99 ? 0.265 8.107 17.940 1.00 91.25 99 ILE A N 1
ATOM 790 C CA . ILE A 1 99 ? -0.203 9.445 18.340 1.00 91.25 99 ILE A CA 1
ATOM 791 C C . ILE A 1 99 ? 0.943 10.258 18.949 1.00 91.25 99 ILE A C 1
ATOM 793 O O . ILE A 1 99 ? 1.106 11.430 18.605 1.00 91.25 99 ILE A O 1
ATOM 797 N N . LYS A 1 100 ? 1.743 9.655 19.840 1.00 89.50 100 LYS A N 1
ATOM 798 C CA . LYS A 1 100 ? 2.908 10.317 20.455 1.00 89.50 100 LYS A CA 1
ATOM 799 C C . LYS A 1 100 ? 3.943 10.719 19.401 1.00 89.50 100 LYS A C 1
ATOM 801 O O . LYS A 1 100 ? 4.455 11.832 19.465 1.00 89.50 100 LYS A O 1
ATOM 806 N N . ALA A 1 101 ? 4.183 9.853 18.416 1.00 92.06 101 ALA A N 1
ATOM 807 C CA . ALA A 1 101 ? 5.080 10.109 17.290 1.00 92.06 101 ALA A CA 1
ATOM 808 C C . ALA A 1 101 ? 4.480 11.022 16.199 1.00 92.06 101 ALA A C 1
ATOM 810 O O . ALA A 1 101 ? 5.171 11.368 15.245 1.00 92.06 101 ALA A O 1
ATOM 811 N N . LYS A 1 102 ? 3.202 11.418 16.314 1.00 90.62 102 LYS A N 1
ATOM 812 C CA . LYS A 1 102 ? 2.442 12.192 15.311 1.00 90.62 102 LYS A CA 1
ATOM 813 C C . LYS A 1 102 ? 2.342 11.520 13.930 1.00 90.62 102 LYS A C 1
ATOM 815 O O . LYS A 1 102 ? 2.058 12.186 12.935 1.00 90.62 102 LYS A O 1
ATOM 820 N N . THR A 1 103 ? 2.518 10.203 13.852 1.00 92.19 103 THR A N 1
ATOM 821 C CA . THR A 1 103 ? 2.483 9.426 12.599 1.00 92.19 103 THR A CA 1
ATOM 822 C C . THR A 1 103 ? 1.148 8.719 12.355 1.00 92.19 103 THR A C 1
ATOM 824 O O . THR A 1 103 ? 0.930 8.194 11.262 1.00 92.19 103 THR A O 1
ATOM 827 N N . GLN A 1 104 ? 0.209 8.768 13.310 1.00 90.75 104 GLN A N 1
ATOM 828 C CA . GLN A 1 104 ? -1.072 8.046 13.248 1.00 90.75 104 GLN A CA 1
ATOM 829 C C . GLN A 1 104 ? -1.942 8.398 12.031 1.00 90.75 104 GLN A C 1
ATOM 831 O O . GLN A 1 104 ? -2.700 7.562 11.557 1.00 90.75 104 GLN A O 1
ATOM 836 N N . GLY A 1 105 ? -1.811 9.613 11.480 1.00 90.44 105 GLY A N 1
ATOM 837 C CA . GLY A 1 105 ? -2.631 10.049 10.342 1.00 90.44 105 GLY A CA 1
ATOM 838 C C . GLY A 1 105 ? -2.433 9.192 9.089 1.00 90.44 105 GLY A C 1
ATOM 839 O O . GLY A 1 105 ? -3.375 8.991 8.325 1.00 90.44 105 GLY A O 1
ATOM 840 N N . LYS A 1 106 ? -1.229 8.631 8.904 1.00 89.44 106 LYS A N 1
ATOM 841 C CA . LYS A 1 106 ? -0.951 7.715 7.793 1.00 89.44 106 LYS A CA 1
ATOM 842 C C . LYS A 1 106 ? -1.718 6.393 7.949 1.00 89.44 106 LYS A C 1
ATOM 844 O O . LYS A 1 106 ? -2.273 5.890 6.973 1.00 89.44 106 LYS A O 1
ATOM 849 N N . LEU A 1 107 ? -1.791 5.870 9.177 1.00 90.38 107 LEU A N 1
ATOM 850 C CA . LEU A 1 107 ? -2.582 4.684 9.507 1.00 90.38 107 LEU A CA 1
ATOM 851 C C . LEU A 1 107 ? -4.083 4.957 9.333 1.00 90.38 107 LEU A C 1
ATOM 853 O O . LEU A 1 107 ? -4.765 4.169 8.681 1.00 90.38 107 LEU A O 1
ATOM 857 N N . ASP A 1 108 ? -4.574 6.092 9.843 1.00 90.88 108 ASP A N 1
ATOM 858 C CA . ASP A 1 108 ? -5.986 6.488 9.740 1.00 90.88 108 ASP A CA 1
ATOM 859 C C . ASP A 1 108 ? -6.450 6.488 8.268 1.00 90.88 108 ASP A C 1
ATOM 861 O O . ASP A 1 108 ? -7.453 5.860 7.914 1.00 90.88 108 ASP A O 1
ATOM 865 N N . GLN A 1 109 ? -5.664 7.114 7.381 1.00 89.25 109 GLN A N 1
ATOM 866 C CA . GLN A 1 109 ? -5.941 7.147 5.943 1.00 89.25 109 GLN A CA 1
ATOM 867 C C . GLN A 1 109 ? -5.915 5.756 5.301 1.00 89.25 109 GLN A C 1
ATOM 869 O O . GLN A 1 109 ? -6.781 5.449 4.477 1.00 89.25 109 GLN A O 1
ATOM 874 N N . ARG A 1 110 ? -4.935 4.911 5.646 1.00 86.94 110 ARG A N 1
ATOM 875 C CA . ARG A 1 110 ? -4.812 3.566 5.064 1.00 86.94 110 ARG A CA 1
ATOM 876 C C . ARG A 1 110 ? -5.969 2.660 5.476 1.00 86.94 110 ARG A C 1
ATOM 878 O O . ARG A 1 110 ? -6.498 1.962 4.611 1.00 86.94 110 ARG A O 1
ATOM 885 N N . LEU A 1 111 ? -6.388 2.710 6.741 1.00 89.31 111 LEU A N 1
ATOM 886 C CA . LEU A 1 111 ? -7.548 1.965 7.235 1.00 89.31 111 LEU A CA 1
ATOM 887 C C . LEU A 1 111 ? -8.848 2.485 6.614 1.00 89.31 111 LEU A C 1
ATOM 889 O O . LEU A 1 111 ? -9.683 1.689 6.197 1.00 89.31 111 LEU A O 1
ATOM 893 N N . ASN A 1 112 ? -8.998 3.802 6.441 1.00 89.94 112 ASN A N 1
ATOM 894 C CA . ASN A 1 112 ? -10.182 4.369 5.790 1.00 89.94 112 ASN A CA 1
ATOM 895 C C . ASN A 1 112 ? -10.303 3.994 4.304 1.00 89.94 112 ASN A C 1
ATOM 897 O O . ASN A 1 112 ? -11.416 3.873 3.804 1.00 89.94 112 ASN A O 1
ATOM 901 N N . LYS A 1 113 ? -9.179 3.791 3.603 1.00 84.00 113 LYS A N 1
ATOM 902 C CA . LYS A 1 113 ? -9.174 3.234 2.238 1.00 84.00 113 LYS A CA 1
ATOM 903 C C . LYS A 1 113 ? -9.569 1.756 2.197 1.00 84.00 113 LYS A C 1
ATOM 905 O O . LYS A 1 113 ? -10.006 1.283 1.152 1.00 84.00 113 LYS A O 1
ATOM 910 N N . GLU A 1 114 ? -9.366 1.026 3.293 1.00 82.88 114 GLU A N 1
ATOM 911 C CA . GLU A 1 114 ? -9.753 -0.382 3.392 1.00 82.88 114 GLU A CA 1
ATOM 912 C C . GLU A 1 114 ? -11.243 -0.527 3.709 1.00 82.88 114 GLU A C 1
ATOM 914 O O . GLU A 1 114 ? -11.939 -1.312 3.069 1.00 82.88 114 GLU A O 1
ATOM 919 N N . LYS A 1 115 ? -11.755 0.279 4.646 1.00 84.44 115 LYS A N 1
ATOM 920 C CA . LYS A 1 115 ? -13.185 0.358 4.951 1.00 84.44 115 LYS A CA 1
ATOM 921 C C . LYS A 1 115 ? -13.593 1.786 5.304 1.00 84.44 115 LYS A C 1
ATOM 923 O O . LYS A 1 115 ? -12.992 2.452 6.147 1.00 84.44 115 LYS A O 1
ATOM 928 N N . ASN A 1 116 ? -14.670 2.254 4.684 1.00 86.00 116 ASN A N 1
ATOM 929 C CA . ASN A 1 116 ? -15.156 3.613 4.894 1.00 86.00 116 ASN A CA 1
ATOM 930 C C . ASN A 1 116 ? -15.594 3.844 6.353 1.00 86.00 116 ASN A C 1
ATOM 932 O O . ASN A 1 116 ? -16.315 3.043 6.950 1.00 86.00 116 ASN A O 1
ATOM 936 N N . GLY A 1 117 ? -15.207 4.993 6.916 1.00 84.62 117 GLY A N 1
ATOM 937 C CA . GLY A 1 117 ? -15.637 5.441 8.244 1.00 84.62 117 GLY A CA 1
ATOM 938 C C . GLY A 1 117 ? -14.605 5.252 9.357 1.00 84.62 117 GLY A C 1
ATOM 939 O O . GLY A 1 117 ? -14.817 5.785 10.450 1.00 84.62 117 GLY A O 1
ATOM 940 N N . PHE A 1 118 ? -13.470 4.594 9.087 1.00 89.38 118 PHE A N 1
ATOM 941 C CA . PHE A 1 118 ? -12.362 4.481 10.045 1.00 89.38 118 PHE A CA 1
ATOM 942 C C . PHE A 1 118 ? -11.848 5.842 10.518 1.00 89.38 118 PHE A C 1
ATOM 944 O O . PHE A 1 118 ? -11.620 6.011 11.713 1.00 89.38 118 PHE A O 1
ATOM 951 N N . ASN A 1 119 ? -11.768 6.843 9.633 1.00 88.88 119 ASN A N 1
ATOM 952 C CA . ASN A 1 119 ? -11.324 8.192 10.006 1.00 88.88 119 ASN A CA 1
ATOM 953 C C . ASN A 1 119 ? -12.123 8.775 11.184 1.00 88.88 119 ASN A C 1
ATOM 955 O O . ASN A 1 119 ? -11.552 9.380 12.089 1.00 88.88 119 ASN A O 1
ATOM 959 N N . SER A 1 120 ? -13.447 8.588 11.200 1.00 89.38 120 SER A N 1
ATOM 960 C CA . SER A 1 120 ? -14.309 9.110 12.270 1.00 89.38 120 SER A CA 1
ATOM 961 C C . SER A 1 120 ? -14.090 8.362 13.587 1.00 89.38 120 SER A C 1
ATOM 963 O O . SER A 1 120 ? -13.950 8.974 14.651 1.00 89.38 120 SER A O 1
ATOM 965 N N . ILE A 1 121 ? -14.006 7.033 13.506 1.00 91.56 121 ILE A N 1
ATOM 966 C CA . ILE A 1 121 ? -13.832 6.143 14.656 1.00 91.56 121 ILE A CA 1
ATOM 967 C C . ILE A 1 121 ? -12.479 6.410 15.336 1.00 91.56 121 ILE A C 1
ATOM 969 O O . ILE A 1 121 ? -12.421 6.662 16.543 1.00 91.56 121 ILE A O 1
ATOM 973 N N . LEU A 1 122 ? -11.405 6.442 14.547 1.00 92.12 122 LEU A N 1
ATOM 974 C CA . LEU A 1 122 ? -10.036 6.651 15.012 1.00 92.12 122 LEU A CA 1
ATOM 975 C C . LEU A 1 122 ? -9.819 8.076 15.531 1.00 92.12 122 LEU A C 1
ATOM 977 O O . LEU A 1 122 ? -9.211 8.259 16.584 1.00 92.12 122 LEU A O 1
ATOM 981 N N . LYS A 1 123 ? -10.425 9.093 14.900 1.00 91.19 123 LYS A N 1
ATOM 982 C CA . LYS A 1 123 ? -10.395 10.475 15.412 1.00 91.19 123 LYS A CA 1
ATOM 983 C C . LYS A 1 123 ? -11.028 10.591 16.803 1.00 91.19 123 LYS A C 1
ATOM 985 O O . LYS A 1 123 ? -10.487 11.303 17.654 1.00 91.19 123 LYS A O 1
ATOM 990 N N . LYS A 1 124 ? -12.143 9.891 17.071 1.00 89.69 124 LYS A N 1
ATOM 991 C CA . LYS A 1 124 ? -12.742 9.852 18.420 1.00 89.69 124 LYS A CA 1
ATOM 992 C C . LYS A 1 124 ? -11.841 9.128 19.421 1.00 89.69 124 LYS A C 1
ATOM 994 O O . LYS A 1 124 ? -11.663 9.646 20.524 1.00 89.69 124 LYS A O 1
ATOM 999 N N . LEU A 1 125 ? -11.242 8.000 19.029 1.00 89.88 125 LEU A N 1
ATOM 1000 C CA . LEU A 1 125 ? -10.284 7.263 19.860 1.00 89.88 125 LEU A CA 1
ATOM 1001 C C . LEU A 1 125 ? -9.067 8.123 20.220 1.00 89.88 125 LEU A C 1
ATOM 1003 O O . LEU A 1 125 ? -8.772 8.302 21.400 1.00 89.88 125 LEU A O 1
ATOM 1007 N N . LYS A 1 126 ? -8.441 8.760 19.227 1.00 90.81 126 LYS A N 1
ATOM 1008 C CA . LYS A 1 126 ? -7.337 9.707 19.422 1.00 90.81 126 LYS A CA 1
ATOM 1009 C C . LYS A 1 126 ? -7.712 10.826 20.388 1.00 90.81 126 LYS A C 1
ATOM 1011 O O . LYS A 1 126 ? -6.929 11.153 21.276 1.00 90.81 126 LYS A O 1
ATOM 1016 N N . ARG A 1 127 ? -8.896 11.426 20.226 1.00 88.81 127 ARG A N 1
ATOM 1017 C CA . ARG A 1 127 ? -9.368 12.495 21.117 1.00 88.81 127 ARG A CA 1
ATOM 1018 C C . ARG A 1 127 ? -9.466 12.012 22.566 1.00 88.81 127 ARG A C 1
ATOM 1020 O O . ARG A 1 127 ? -9.010 12.734 23.445 1.00 88.81 127 ARG A O 1
ATOM 1027 N N . LYS A 1 128 ? -10.003 10.810 22.812 1.00 85.81 128 LYS A N 1
ATOM 1028 C CA . LYS A 1 128 ? -10.094 10.235 24.167 1.00 85.81 128 LYS A CA 1
ATOM 1029 C C . LYS A 1 128 ? -8.704 9.963 24.758 1.00 85.81 128 LYS A C 1
ATOM 1031 O O . LYS A 1 128 ? -8.437 10.382 25.878 1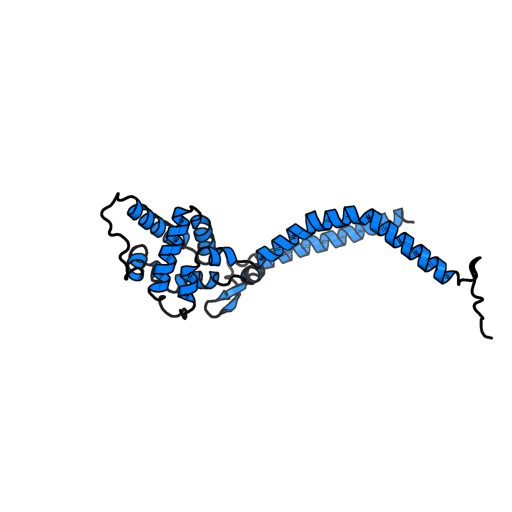.00 85.81 128 LYS A O 1
ATOM 1036 N N . ILE A 1 129 ? -7.793 9.378 23.974 1.00 85.62 129 ILE A N 1
ATOM 1037 C CA . ILE A 1 129 ? -6.395 9.137 24.381 1.00 85.62 129 ILE A CA 1
ATOM 1038 C C . ILE A 1 129 ? -5.683 10.455 24.736 1.00 85.62 129 ILE A C 1
ATOM 1040 O O . ILE A 1 129 ? -4.990 10.539 25.749 1.00 85.62 129 ILE A O 1
ATOM 1044 N N . MET A 1 130 ? -5.863 11.513 23.935 1.00 83.38 130 MET A N 1
ATOM 1045 C CA . MET A 1 130 ? -5.268 12.824 24.228 1.00 83.38 130 MET A CA 1
ATOM 1046 C C . MET A 1 130 ? -5.881 13.485 25.469 1.00 83.38 130 MET A C 1
ATOM 1048 O O . MET A 1 130 ? -5.141 14.059 26.262 1.00 83.38 130 MET A O 1
ATOM 1052 N N . GLN A 1 131 ? -7.199 13.378 25.669 1.00 77.75 131 GLN A N 1
ATOM 1053 C CA . GLN A 1 131 ? -7.881 13.914 26.856 1.00 77.75 131 GLN A CA 1
ATOM 1054 C C . GLN A 1 131 ? -7.394 13.254 28.149 1.00 77.75 131 GLN A C 1
ATOM 1056 O O . GLN A 1 131 ? -7.179 13.948 29.139 1.00 77.75 131 GLN A O 1
ATOM 1061 N N . GLN A 1 132 ? -7.152 11.943 28.118 1.00 71.12 132 GLN A N 1
ATOM 1062 C CA . GLN A 1 132 ? -6.572 11.203 29.237 1.00 71.12 132 GLN A CA 1
ATOM 1063 C C . GLN A 1 132 ? -5.144 11.666 29.561 1.00 71.12 132 GLN A C 1
ATOM 1065 O O . GLN A 1 132 ? -4.793 11.803 30.728 1.00 71.12 132 GLN A O 1
ATOM 1070 N N . LYS A 1 133 ? -4.316 11.929 28.541 1.00 65.88 133 LYS A N 1
ATOM 1071 C CA . LYS A 1 133 ? -2.932 12.392 28.737 1.00 65.88 133 LYS A CA 1
ATOM 1072 C C . LYS A 1 133 ? -2.861 13.794 29.355 1.00 65.88 133 LYS A C 1
ATOM 1074 O O . LYS A 1 133 ? -1.897 14.100 30.045 1.00 65.88 133 LYS A O 1
ATOM 1079 N N . LEU A 1 134 ? -3.851 14.645 29.091 1.00 59.00 134 LEU A N 1
ATOM 1080 C CA . LEU A 1 134 ? -3.822 16.050 29.499 1.00 59.00 134 LEU A CA 1
ATOM 1081 C C . LEU A 1 134 ? -4.268 16.277 30.957 1.00 59.00 134 LEU A C 1
ATOM 1083 O O . LEU A 1 134 ? -4.332 17.428 31.370 1.00 59.00 134 LEU A O 1
ATOM 1087 N N . HIS A 1 135 ? -4.633 15.234 31.724 1.00 54.47 135 HIS A N 1
ATOM 1088 C CA . HIS A 1 135 ? -5.195 15.343 33.091 1.00 54.47 135 HIS A CA 1
ATOM 1089 C C . HIS A 1 135 ? -6.344 16.373 33.231 1.00 54.47 135 HIS A C 1
ATOM 1091 O O . HIS A 1 135 ? -6.707 16.779 34.326 1.00 54.47 135 HIS A O 1
ATOM 1097 N N . THR A 1 136 ? -6.934 16.810 32.116 1.00 45.06 136 THR A N 1
ATOM 1098 C CA . THR A 1 136 ? -7.821 17.986 32.047 1.00 45.06 136 THR A CA 1
ATOM 1099 C C . THR A 1 136 ? -9.285 17.611 32.280 1.00 45.06 136 THR A C 1
ATOM 1101 O O . THR A 1 136 ? -10.155 18.469 32.389 1.00 45.06 136 THR A O 1
ATOM 1104 N N . LYS A 1 137 ? -9.599 16.316 32.341 1.00 47.09 137 LYS A N 1
ATOM 1105 C CA . LYS A 1 137 ? -10.960 15.829 32.552 1.00 47.09 137 LYS A CA 1
ATOM 1106 C C . LYS A 1 137 ? -10.906 14.609 33.458 1.00 47.09 137 LYS A C 1
ATOM 1108 O O . LYS A 1 137 ? -10.039 13.762 33.263 1.00 47.09 137 LYS A O 1
ATOM 1113 N N . SER A 1 138 ? -11.837 14.523 34.402 1.00 42.22 138 SER A N 1
ATOM 1114 C CA . SER A 1 138 ? -12.074 13.442 35.372 1.00 42.22 138 SER A CA 1
ATOM 1115 C C . SER A 1 138 ? -12.436 12.088 34.728 1.00 42.22 138 SER A C 1
ATOM 1117 O O . SER A 1 138 ? -13.370 11.408 35.141 1.00 42.22 138 SER A O 1
ATOM 1119 N N . MET A 1 139 ? -11.736 11.690 33.666 1.00 46.22 139 MET A N 1
ATOM 1120 C CA . MET A 1 139 ? -11.903 10.397 33.018 1.00 46.22 139 MET A CA 1
ATOM 1121 C C . MET A 1 139 ? -10.842 9.428 33.522 1.00 46.22 139 MET A C 1
ATOM 1123 O O . MET A 1 139 ? -9.647 9.725 33.495 1.00 46.22 139 MET A O 1
ATOM 1127 N N . LYS A 1 140 ? -11.307 8.250 33.944 1.00 52.72 140 LYS A N 1
ATOM 1128 C CA . LYS A 1 140 ? -10.468 7.113 34.310 1.00 52.72 140 LYS A CA 1
ATOM 1129 C C . LYS A 1 140 ? -9.475 6.802 33.184 1.00 52.72 140 LYS A C 1
ATOM 1131 O O . LYS A 1 140 ? -9.838 6.790 32.004 1.00 52.72 140 LYS A O 1
ATOM 1136 N N . LYS A 1 141 ? -8.214 6.581 33.569 1.00 59.84 141 LYS A N 1
ATOM 1137 C CA . LYS A 1 141 ? -7.167 6.015 32.706 1.00 59.84 141 LYS A CA 1
ATOM 1138 C C . LYS A 1 141 ? -7.701 4.708 32.111 1.00 59.84 141 LYS A C 1
ATOM 1140 O O . LYS A 1 141 ? -8.514 4.068 32.769 1.00 59.84 141 LYS A O 1
ATOM 1145 N N . PHE A 1 142 ? -7.262 4.311 30.911 1.00 62.91 142 PHE A N 1
ATOM 1146 C CA . PHE A 1 142 ? -7.596 2.963 30.451 1.00 62.91 142 PHE A CA 1
ATOM 1147 C C . PHE A 1 142 ? -7.124 1.952 31.509 1.00 62.91 142 PHE A C 1
ATOM 1149 O O . PHE A 1 142 ? -5.925 1.904 31.789 1.00 62.91 142 PHE A O 1
ATOM 1156 N N . GLU A 1 143 ? -8.066 1.262 32.157 1.00 61.47 143 GLU A N 1
ATOM 1157 C CA . GLU A 1 143 ? -7.780 0.303 33.232 1.00 61.47 143 GLU A CA 1
ATOM 1158 C C . GLU A 1 143 ? -7.276 -1.004 32.602 1.00 61.47 143 GLU A C 1
ATOM 1160 O O . GLU A 1 143 ? -7.830 -1.464 31.597 1.00 61.47 143 GLU A O 1
ATOM 1165 N N . GLU A 1 144 ? -6.201 -1.565 33.162 1.00 62.31 144 GLU A N 1
ATOM 1166 C CA . GLU A 1 144 ? -5.602 -2.820 32.702 1.00 62.31 144 GLU A CA 1
ATOM 1167 C C . GLU A 1 144 ? -6.605 -3.972 32.871 1.00 62.31 144 GLU A C 1
ATOM 1169 O O . GLU A 1 144 ? -7.099 -4.209 33.969 1.00 62.31 144 GLU A O 1
ATOM 1174 N N . GLY A 1 145 ? -6.922 -4.668 31.771 1.00 64.19 145 GLY A N 1
ATOM 1175 C CA . GLY A 1 145 ? -7.778 -5.864 31.767 1.00 64.19 145 GLY A CA 1
ATOM 1176 C C . GLY A 1 145 ? -9.177 -5.697 31.160 1.00 64.19 145 GLY A C 1
ATOM 1177 O O . GLY A 1 145 ? -9.866 -6.699 31.007 1.00 64.19 145 GLY A O 1
ATOM 1178 N N . ASN A 1 146 ? -9.603 -4.476 30.795 1.00 81.50 146 ASN A N 1
ATOM 1179 C CA . ASN A 1 146 ? -10.895 -4.251 30.121 1.00 81.50 146 ASN A CA 1
ATOM 1180 C C . ASN A 1 146 ? -10.835 -3.203 28.986 1.00 81.50 146 ASN A C 1
ATOM 1182 O O . ASN A 1 146 ? -11.652 -2.287 28.867 1.00 81.50 146 ASN A O 1
ATOM 1186 N N . TYR A 1 147 ? -9.814 -3.288 28.150 1.00 82.44 147 TYR A N 1
ATOM 1187 C CA . TYR A 1 147 ? -9.619 -2.505 26.940 1.00 82.44 147 TYR A CA 1
ATOM 1188 C C . TYR A 1 147 ? -10.735 -2.709 25.912 1.00 82.44 147 TYR A C 1
ATOM 1190 O O . TYR A 1 147 ? -11.127 -1.730 25.270 1.00 82.44 147 TYR A O 1
ATOM 1198 N N . LYS A 1 148 ? -11.284 -3.922 25.758 1.00 83.88 148 LYS A N 1
ATOM 1199 C CA . LYS A 1 148 ? -12.370 -4.200 24.804 1.00 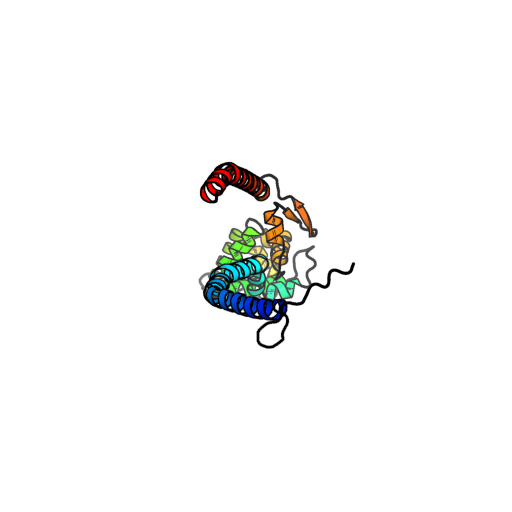83.88 148 LYS A CA 1
ATOM 1200 C C . LYS A 1 148 ? -13.603 -3.348 25.076 1.00 83.88 148 LYS A C 1
ATOM 1202 O O . LYS A 1 148 ? -14.013 -2.582 24.198 1.00 83.88 148 LYS A O 1
ATOM 1207 N N . GLU A 1 149 ? -14.168 -3.389 26.282 1.00 84.50 149 GLU A N 1
ATOM 1208 C CA . GLU A 1 149 ? -15.365 -2.594 26.594 1.00 84.50 149 GLU A CA 1
ATOM 1209 C C . GLU A 1 149 ? -15.052 -1.099 26.580 1.00 84.50 149 GLU A C 1
ATOM 1211 O O . GLU A 1 149 ? -15.825 -0.288 26.060 1.00 84.50 149 GLU A O 1
ATOM 1216 N N . GLN A 1 150 ? -13.872 -0.713 27.068 1.00 83.94 150 GLN A N 1
ATOM 1217 C CA . GLN A 1 150 ? -13.467 0.686 27.099 1.00 83.94 150 GLN A CA 1
ATOM 1218 C C . GLN A 1 150 ? -13.290 1.284 25.699 1.00 83.94 150 GLN A C 1
ATOM 1220 O O . GLN A 1 150 ? -13.635 2.455 25.507 1.00 83.94 150 GLN A O 1
ATOM 1225 N N . ILE A 1 151 ? -12.800 0.522 24.718 1.00 85.81 151 ILE A N 1
ATOM 1226 C CA . ILE A 1 151 ? -12.673 0.956 23.319 1.00 85.81 151 ILE A CA 1
ATOM 1227 C C . ILE A 1 151 ? -14.041 0.967 22.629 1.00 85.81 151 ILE A C 1
ATOM 1229 O O . ILE A 1 151 ? -14.378 1.945 21.951 1.00 85.81 151 ILE A O 1
ATOM 1233 N N . ILE A 1 152 ? -14.873 -0.052 22.861 1.00 88.25 152 ILE A N 1
ATOM 1234 C CA . ILE A 1 152 ? -16.250 -0.105 22.346 1.00 88.25 152 ILE A CA 1
ATOM 1235 C C . ILE A 1 152 ? -17.082 1.073 22.881 1.00 88.25 152 ILE A C 1
ATOM 1237 O O . ILE A 1 152 ? -17.827 1.694 22.118 1.00 88.25 152 ILE A O 1
ATOM 1241 N N . SER A 1 153 ? -16.880 1.477 24.141 1.00 86.50 153 SER A N 1
ATOM 1242 C CA . SER A 1 153 ? -17.541 2.650 24.735 1.00 86.50 153 SER A CA 1
ATOM 1243 C C . SER A 1 153 ? -17.181 3.968 24.034 1.00 86.50 153 SER A C 1
ATOM 1245 O O . SER A 1 153 ? -17.976 4.907 24.026 1.00 86.50 153 SER A O 1
ATOM 1247 N N . VAL A 1 154 ? -15.999 4.062 23.407 1.00 85.62 154 VAL A N 1
ATOM 1248 C CA . VAL A 1 154 ? -15.602 5.255 22.637 1.00 85.62 154 VAL A CA 1
ATOM 1249 C C . VAL A 1 154 ? -16.425 5.377 21.366 1.00 85.62 154 VAL A C 1
ATOM 1251 O O . VAL A 1 154 ? -16.826 6.476 20.967 1.00 85.62 154 VAL A O 1
ATOM 1254 N N . HIS A 1 155 ? -16.633 4.247 20.695 1.00 88.75 155 HIS A N 1
ATOM 1255 C CA . HIS A 1 155 ? -17.427 4.183 19.486 1.00 88.75 155 HIS A CA 1
ATOM 1256 C C . HIS A 1 155 ? -17.967 2.770 19.272 1.00 88.75 155 HIS A C 1
ATOM 1258 O O . HIS A 1 155 ? -17.199 1.839 19.046 1.00 88.75 155 HIS A O 1
ATOM 1264 N N . LYS A 1 156 ? -19.295 2.653 19.144 1.00 88.12 156 LYS A N 1
ATOM 1265 C CA . LYS A 1 156 ? -20.008 1.387 18.880 1.00 88.12 156 LYS A CA 1
ATOM 1266 C C . LYS A 1 156 ? -19.466 0.567 17.695 1.00 88.12 156 LYS A C 1
ATOM 1268 O O . LYS A 1 156 ? -19.649 -0.637 17.651 1.00 88.12 156 LYS A O 1
ATOM 1273 N N . ARG A 1 157 ? -18.772 1.202 16.740 1.00 86.94 157 ARG A N 1
ATOM 1274 C CA . ARG A 1 157 ? -18.219 0.536 15.550 1.00 86.94 157 ARG A CA 1
ATOM 1275 C C . ARG A 1 157 ? -16.980 -0.307 15.869 1.00 86.94 157 ARG A C 1
ATOM 1277 O O . ARG A 1 157 ? -16.664 -1.202 15.102 1.00 86.94 157 ARG A O 1
ATOM 1284 N N . PHE A 1 158 ? -16.312 -0.098 17.002 1.00 88.31 158 PHE A N 1
ATOM 1285 C CA . PHE A 1 158 ? -15.303 -1.056 17.468 1.00 88.31 158 PHE A CA 1
ATOM 1286 C C . PHE A 1 158 ? -15.919 -2.385 17.934 1.00 88.31 158 PHE A C 1
ATOM 1288 O O . PHE A 1 158 ? -15.195 -3.364 18.057 1.00 88.31 158 PHE A O 1
ATOM 1295 N N . GLY A 1 159 ? -17.237 -2.434 18.160 1.00 87.62 159 GLY A N 1
ATOM 1296 C CA . GLY A 1 159 ? -17.979 -3.672 18.411 1.00 87.62 159 GLY A CA 1
ATOM 1297 C C . GLY A 1 159 ? -18.403 -4.410 17.136 1.00 87.62 159 GLY A C 1
ATOM 1298 O O . GLY A 1 159 ? -19.042 -5.449 17.231 1.00 87.62 159 GLY A O 1
ATOM 1299 N N . ASP A 1 160 ? -18.063 -3.896 15.951 1.00 89.44 160 ASP A N 1
ATOM 1300 C CA . ASP A 1 160 ? -18.334 -4.561 14.675 1.00 89.44 160 ASP A CA 1
ATOM 1301 C C . ASP A 1 160 ? -17.099 -5.359 14.227 1.00 89.44 160 ASP A C 1
ATOM 1303 O O . ASP A 1 160 ? -16.028 -4.798 13.955 1.00 89.44 160 ASP A O 1
ATOM 1307 N N . VAL A 1 161 ? -17.276 -6.678 14.130 1.00 89.25 161 VAL A N 1
ATOM 1308 C CA . VAL A 1 161 ? -16.254 -7.651 13.723 1.00 89.25 161 VAL A CA 1
ATOM 1309 C C . VAL A 1 161 ? -15.661 -7.305 12.358 1.00 89.25 161 VAL A C 1
ATOM 1311 O O . VAL A 1 161 ? -14.451 -7.426 12.153 1.00 89.25 161 VAL A O 1
ATOM 1314 N N . ALA A 1 162 ? -16.469 -6.787 11.432 1.00 87.06 162 ALA A N 1
ATOM 1315 C CA . ALA A 1 162 ? -16.009 -6.471 10.088 1.00 87.06 162 ALA A CA 1
ATOM 1316 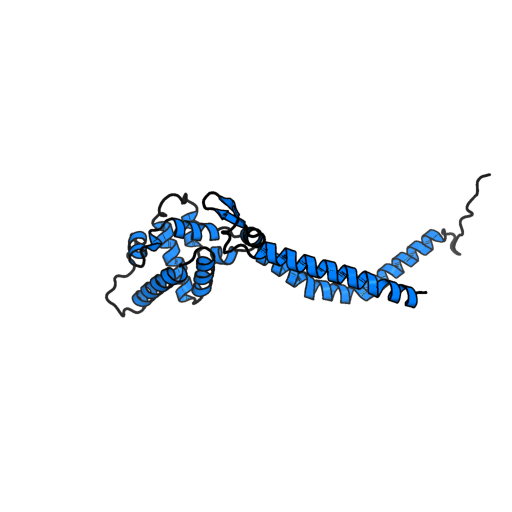C C . ALA A 1 162 ? -14.971 -5.331 10.072 1.00 87.06 162 ALA A C 1
ATOM 1318 O O . ALA A 1 162 ? -14.184 -5.226 9.132 1.00 87.06 162 ALA A O 1
ATOM 1319 N N . ASN A 1 163 ? -14.916 -4.473 11.101 1.00 89.81 163 ASN A N 1
ATOM 1320 C CA . ASN A 1 163 ? -13.832 -3.487 11.230 1.00 89.81 163 ASN A CA 1
ATOM 1321 C C . ASN A 1 163 ? -12.515 -4.160 11.642 1.00 89.81 163 ASN A C 1
ATOM 1323 O O . ASN A 1 163 ? -11.469 -3.873 11.066 1.00 89.81 163 ASN A O 1
ATOM 1327 N N . TRP A 1 164 ? -12.554 -5.119 12.561 1.00 91.06 164 TRP A N 1
ATOM 1328 C CA . TRP A 1 164 ? -11.362 -5.875 12.949 1.00 91.06 164 TRP A CA 1
ATOM 1329 C C . TRP A 1 164 ? -10.857 -6.783 11.826 1.00 91.06 164 TRP A C 1
ATOM 1331 O O . TRP A 1 164 ? -9.648 -6.854 11.604 1.00 91.06 164 TRP A O 1
ATOM 1341 N N . ARG A 1 165 ? -11.759 -7.376 11.029 1.00 87.75 165 ARG A N 1
ATOM 1342 C CA . ARG A 1 165 ? -11.386 -8.107 9.804 1.00 87.75 165 ARG A CA 1
ATOM 1343 C C . ARG A 1 165 ? -10.680 -7.197 8.805 1.00 87.75 165 ARG A C 1
ATOM 1345 O O . ARG A 1 165 ? -9.688 -7.605 8.207 1.00 87.75 165 ARG A O 1
ATOM 1352 N N . ALA A 1 166 ? -11.157 -5.961 8.640 1.00 86.88 166 ALA A N 1
ATOM 1353 C CA . ALA A 1 166 ? -10.511 -4.983 7.768 1.00 86.88 166 ALA A CA 1
ATOM 1354 C C . ALA A 1 166 ? -9.093 -4.636 8.254 1.00 86.88 166 ALA A C 1
ATOM 1356 O O . ALA A 1 166 ? -8.179 -4.568 7.437 1.00 86.88 166 ALA A O 1
ATOM 1357 N N . ILE A 1 167 ? -8.879 -4.501 9.569 1.00 88.69 167 ILE A N 1
ATOM 1358 C CA . ILE A 1 167 ? -7.532 -4.321 10.137 1.00 88.69 167 ILE A CA 1
ATOM 1359 C C . ILE A 1 167 ? -6.673 -5.568 9.868 1.00 88.69 167 ILE A C 1
ATOM 1361 O O . ILE A 1 167 ? -5.584 -5.435 9.314 1.00 88.69 167 ILE A O 1
ATOM 1365 N N . LYS A 1 168 ? -7.170 -6.782 10.142 1.00 86.31 168 LYS A N 1
ATOM 1366 C CA . LYS A 1 168 ? -6.444 -8.041 9.874 1.00 86.31 168 LYS A CA 1
ATOM 1367 C C . LYS A 1 168 ? -6.060 -8.198 8.398 1.00 86.31 168 LYS A C 1
ATOM 1369 O O . LYS A 1 168 ? -4.971 -8.664 8.089 1.00 86.31 168 LYS A O 1
ATOM 1374 N N . ARG A 1 169 ? -6.901 -7.742 7.468 1.00 80.94 169 ARG A N 1
ATOM 1375 C CA . ARG A 1 169 ? -6.607 -7.764 6.023 1.00 80.94 169 ARG A CA 1
ATOM 1376 C C . ARG A 1 169 ? -5.421 -6.881 5.631 1.00 80.94 169 ARG A C 1
ATOM 1378 O O . ARG A 1 169 ? -4.799 -7.123 4.602 1.00 80.94 169 ARG A O 1
ATOM 1385 N N . THR A 1 170 ? -5.097 -5.881 6.450 1.00 82.00 170 THR A N 1
ATOM 1386 C CA . THR A 1 170 ? -3.907 -5.035 6.273 1.00 82.00 170 THR A CA 1
ATOM 1387 C C . THR A 1 170 ? -2.645 -5.599 6.933 1.00 82.00 170 THR A C 1
ATOM 1389 O O . THR A 1 170 ? -1.592 -4.984 6.811 1.00 82.00 170 THR A O 1
ATOM 1392 N N . ALA A 1 171 ? -2.732 -6.753 7.606 1.00 75.75 171 ALA A N 1
ATOM 1393 C CA . ALA A 1 171 ? -1.603 -7.404 8.270 1.00 75.75 171 ALA A CA 1
ATOM 1394 C C . ALA A 1 171 ? -0.526 -7.960 7.319 1.00 75.75 171 ALA A C 1
ATOM 1396 O O . ALA A 1 171 ? 0.655 -7.820 7.656 1.00 75.75 171 ALA A O 1
ATOM 1397 N N . PRO A 1 172 ? -0.866 -8.596 6.171 1.00 73.94 172 PRO A N 1
ATOM 1398 C CA . PRO A 1 172 ? 0.140 -9.211 5.317 1.00 73.94 172 PRO A CA 1
ATOM 1399 C C . PRO A 1 172 ? 1.141 -8.167 4.799 1.00 73.94 172 PRO A C 1
ATOM 1401 O O . PRO A 1 172 ? 0.724 -7.192 4.171 1.00 73.94 172 PRO A O 1
ATOM 1404 N N . PRO A 1 173 ? 2.457 -8.373 5.003 1.00 66.56 173 PRO A N 1
ATOM 1405 C CA . PRO A 1 173 ? 3.486 -7.422 4.579 1.00 66.56 173 PRO A CA 1
ATOM 1406 C C . PRO A 1 173 ? 3.583 -7.294 3.053 1.00 66.56 173 PRO A C 1
ATOM 1408 O O . PRO A 1 173 ? 4.090 -6.297 2.544 1.00 66.56 173 PRO A O 1
ATOM 1411 N N . TYR A 1 174 ? 3.082 -8.294 2.326 1.00 64.62 174 TYR A N 1
ATOM 1412 C CA . TYR A 1 174 ? 3.013 -8.320 0.874 1.00 64.62 174 TYR A CA 1
ATOM 1413 C C . TYR A 1 174 ? 1.582 -8.613 0.438 1.00 64.62 174 TYR A C 1
ATOM 1415 O O . TYR A 1 174 ? 0.962 -9.564 0.919 1.00 64.62 174 TYR A O 1
ATOM 1423 N N . SER A 1 175 ? 1.051 -7.804 -0.478 1.00 71.44 175 SER A N 1
ATOM 1424 C CA . SER A 1 175 ? -0.328 -7.946 -0.941 1.00 71.44 175 SER A CA 1
ATOM 1425 C C . SER A 1 175 ? -0.455 -7.727 -2.440 1.00 71.44 175 SER A C 1
ATOM 1427 O O . SER A 1 175 ? -0.096 -6.680 -2.972 1.00 71.44 175 SER A O 1
ATOM 1429 N N . MET A 1 176 ? -1.093 -8.687 -3.115 1.00 71.19 176 MET A N 1
ATOM 1430 C CA . MET A 1 176 ? -1.529 -8.537 -4.509 1.00 71.19 176 MET A CA 1
ATOM 1431 C C . MET A 1 176 ? -2.832 -7.723 -4.633 1.00 71.19 176 MET A C 1
ATOM 1433 O O . MET A 1 176 ? -3.356 -7.515 -5.726 1.00 71.19 176 MET A O 1
ATOM 1437 N N . GLY A 1 177 ? -3.383 -7.238 -3.512 1.00 74.31 177 GLY A N 1
ATOM 1438 C CA . GLY A 1 177 ? -4.656 -6.519 -3.481 1.00 74.31 177 GLY A CA 1
ATOM 1439 C C . GLY A 1 177 ? -4.661 -5.229 -4.306 1.00 74.31 177 GLY A C 1
ATOM 1440 O O . GLY A 1 177 ? -5.703 -4.878 -4.855 1.00 74.31 177 GLY A O 1
ATOM 1441 N N . LYS A 1 178 ? -3.518 -4.538 -4.443 1.00 77.56 178 LYS A N 1
ATOM 1442 C CA . LYS A 1 178 ? -3.417 -3.328 -5.282 1.00 77.56 178 LYS A CA 1
ATOM 1443 C C . LYS A 1 178 ? -3.638 -3.649 -6.768 1.00 77.56 178 LYS A C 1
ATOM 1445 O O . LYS A 1 178 ? -4.336 -2.904 -7.447 1.00 77.56 178 LYS A O 1
ATOM 1450 N N . TYR A 1 179 ? -3.130 -4.787 -7.238 1.00 83.25 179 TYR A N 1
ATOM 1451 C CA . TYR A 1 179 ? -3.308 -5.246 -8.618 1.00 83.25 179 TYR A CA 1
ATOM 1452 C C . TYR A 1 179 ? -4.725 -5.733 -8.900 1.00 83.25 179 TYR A C 1
ATOM 1454 O O . TYR A 1 179 ? -5.273 -5.413 -9.947 1.00 83.25 179 TYR A O 1
ATOM 1462 N N . LEU A 1 180 ? -5.351 -6.437 -7.950 1.00 83.12 180 LEU A N 1
ATOM 1463 C CA . LEU A 1 180 ? -6.763 -6.808 -8.080 1.00 83.12 180 LEU A CA 1
ATOM 1464 C C . LEU A 1 180 ? -7.641 -5.561 -8.226 1.00 83.12 180 LEU A C 1
ATOM 1466 O O . LEU A 1 180 ? -8.470 -5.499 -9.129 1.00 83.12 180 LEU A O 1
ATOM 1470 N N . LYS A 1 181 ? -7.392 -4.522 -7.416 1.00 82.75 181 LYS A N 1
ATOM 1471 C CA . LYS A 1 181 ? -8.113 -3.245 -7.534 1.00 82.75 181 LYS A CA 1
ATOM 1472 C C . LYS A 1 181 ? -7.899 -2.580 -8.898 1.00 82.75 181 LYS A C 1
ATOM 1474 O O . LYS A 1 181 ? -8.834 -1.975 -9.406 1.00 82.75 181 LYS A O 1
ATOM 1479 N N . ALA A 1 182 ? -6.717 -2.721 -9.505 1.00 83.50 182 ALA A N 1
ATOM 1480 C CA . ALA A 1 182 ? -6.422 -2.175 -10.833 1.00 83.50 182 ALA A CA 1
ATOM 1481 C C . ALA A 1 182 ? -7.235 -2.831 -11.965 1.00 83.50 182 ALA A C 1
ATOM 1483 O O . ALA A 1 182 ? -7.434 -2.207 -13.003 1.00 83.50 182 ALA A O 1
ATOM 1484 N N . VAL A 1 183 ? -7.736 -4.052 -11.755 1.00 86.56 183 VAL A N 1
ATOM 1485 C CA . VAL A 1 183 ? -8.646 -4.754 -12.679 1.00 86.56 183 VAL A CA 1
ATOM 1486 C C . VAL A 1 183 ? -10.096 -4.762 -12.179 1.00 86.56 183 VAL A C 1
ATOM 1488 O O . VAL A 1 183 ? -10.878 -5.638 -12.538 1.00 86.56 183 VAL A O 1
ATOM 1491 N N . ASP A 1 184 ? -10.463 -3.792 -11.333 1.00 85.19 184 ASP A N 1
ATOM 1492 C CA . ASP A 1 184 ? -11.797 -3.659 -10.734 1.00 85.19 184 ASP A CA 1
ATOM 1493 C C . ASP A 1 184 ? -12.256 -4.914 -9.949 1.00 85.19 184 ASP A C 1
ATOM 1495 O O . ASP A 1 184 ? -13.446 -5.241 -9.886 1.00 85.19 184 ASP A O 1
ATOM 1499 N N . MET A 1 185 ? -11.315 -5.617 -9.305 1.00 84.81 185 MET A N 1
ATOM 1500 C CA . MET A 1 185 ? -11.562 -6.783 -8.448 1.00 84.81 185 MET A CA 1
ATOM 1501 C C . MET A 1 185 ? -11.107 -6.551 -7.001 1.00 84.81 185 MET A C 1
ATOM 1503 O O . MET A 1 185 ? -10.161 -5.817 -6.714 1.00 84.81 185 MET A O 1
ATOM 1507 N N . VAL A 1 186 ? -11.764 -7.213 -6.053 1.00 81.06 186 VAL A N 1
ATOM 1508 C CA . VAL A 1 186 ? -11.418 -7.192 -4.625 1.00 81.06 186 VAL A CA 1
ATOM 1509 C C . VAL A 1 186 ? -11.551 -8.584 -4.023 1.00 81.06 186 VAL A C 1
ATOM 1511 O O . VAL A 1 186 ? -12.319 -9.409 -4.507 1.00 81.06 186 VAL A O 1
ATOM 1514 N N . LYS A 1 187 ? -10.793 -8.855 -2.957 1.00 79.19 187 LYS A N 1
ATOM 1515 C CA . LYS A 1 187 ? -11.005 -10.055 -2.144 1.00 79.19 187 LYS A CA 1
ATOM 1516 C C . LYS A 1 187 ? -12.112 -9.791 -1.131 1.00 79.19 187 LYS A C 1
ATOM 1518 O O . LYS A 1 187 ? -12.023 -8.823 -0.369 1.00 79.19 187 LYS A O 1
ATOM 1523 N N . ASP A 1 188 ? -13.126 -10.642 -1.146 1.00 72.75 188 ASP A N 1
ATOM 1524 C CA . ASP A 1 188 ? -14.236 -10.595 -0.201 1.00 72.75 188 ASP A CA 1
ATOM 1525 C C . ASP A 1 188 ? -13.851 -11.203 1.163 1.00 72.75 188 ASP A C 1
ATOM 1527 O O . ASP A 1 188 ? -12.738 -11.707 1.345 1.00 72.75 188 ASP A O 1
ATOM 1531 N N . GLU A 1 189 ? -14.760 -11.154 2.137 1.00 65.62 189 GLU A N 1
ATOM 1532 C CA . GLU A 1 189 ? -14.574 -11.682 3.495 1.00 65.62 189 GLU A CA 1
ATOM 1533 C C . GLU A 1 189 ? -14.182 -13.167 3.524 1.00 65.62 189 GLU A C 1
ATOM 1535 O O . GLU A 1 189 ? -13.409 -13.570 4.389 1.00 65.62 189 GLU A O 1
ATOM 1540 N N . ASN A 1 190 ? -14.611 -13.938 2.522 1.00 65.44 190 ASN A N 1
ATOM 1541 C CA . ASN A 1 190 ? -14.297 -15.362 2.369 1.00 65.44 190 ASN A CA 1
ATOM 1542 C C . ASN A 1 190 ? -12.997 -15.630 1.583 1.00 65.44 190 ASN A C 1
ATOM 1544 O O . ASN A 1 190 ? -12.693 -16.772 1.259 1.00 65.44 190 ASN A O 1
ATOM 1548 N N . GLY A 1 191 ? -12.242 -14.591 1.209 1.00 68.69 191 GLY A N 1
ATOM 1549 C CA . GLY A 1 191 ? -11.017 -14.722 0.409 1.00 68.69 191 GLY A CA 1
ATOM 1550 C C . GLY A 1 191 ? -11.243 -14.907 -1.098 1.00 68.69 191 GLY A C 1
ATOM 1551 O O . GLY A 1 191 ? -10.274 -14.890 -1.860 1.00 68.69 191 GLY A O 1
ATOM 1552 N N . ASN A 1 192 ? -12.500 -15.006 -1.537 1.00 78.81 192 ASN A N 1
ATOM 1553 C CA . ASN A 1 192 ? -12.883 -15.100 -2.945 1.00 78.81 192 ASN A CA 1
ATOM 1554 C C . ASN A 1 192 ? -12.633 -13.779 -3.683 1.00 78.81 192 ASN A C 1
ATOM 1556 O O . ASN A 1 192 ? -12.857 -12.698 -3.136 1.00 78.81 192 ASN A O 1
ATOM 1560 N N . ILE A 1 193 ? -12.188 -13.862 -4.938 1.00 81.75 193 ILE A N 1
ATOM 1561 C CA . ILE A 1 193 ? -11.987 -12.687 -5.791 1.00 81.75 193 ILE A CA 1
ATOM 1562 C C . ILE A 1 193 ? -13.325 -12.338 -6.442 1.00 81.75 193 ILE A C 1
ATOM 1564 O O . ILE A 1 193 ? -13.819 -13.068 -7.297 1.00 81.75 193 ILE A O 1
ATOM 1568 N N . VAL A 1 194 ? -13.899 -11.210 -6.041 1.00 84.94 194 VAL A N 1
ATOM 1569 C CA . VAL A 1 194 ? -15.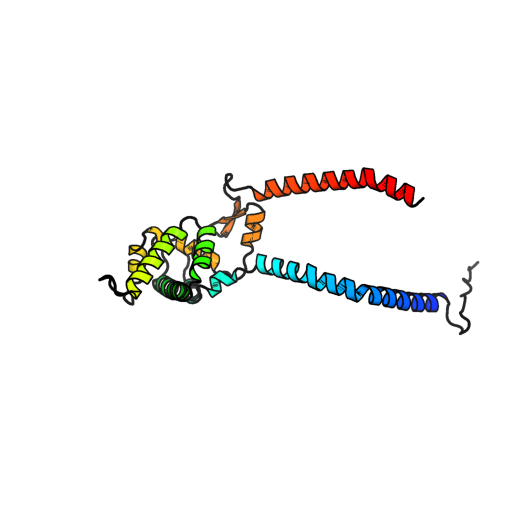174 -10.704 -6.554 1.00 84.94 194 VAL A CA 1
ATOM 1570 C C . VAL A 1 194 ? -14.955 -9.398 -7.306 1.00 84.94 194 VAL A C 1
ATOM 1572 O O . VAL A 1 194 ? -14.010 -8.650 -7.042 1.00 84.94 194 VAL A O 1
ATOM 1575 N N . LYS A 1 195 ? -15.829 -9.106 -8.271 1.00 83.44 195 LYS A N 1
ATOM 1576 C CA . LYS A 1 195 ? -15.812 -7.807 -8.948 1.00 83.44 195 LYS A CA 1
ATOM 1577 C C . LYS A 1 195 ? -16.251 -6.722 -7.967 1.00 83.44 195 LYS A C 1
ATOM 1579 O O . LYS A 1 195 ? -17.182 -6.922 -7.190 1.00 83.44 195 LYS A O 1
ATOM 1584 N N . VAL A 1 196 ? -15.605 -5.563 -8.039 1.00 81.81 196 VAL A N 1
ATOM 1585 C CA . VAL A 1 196 ? -15.996 -4.365 -7.284 1.00 81.81 196 VAL A CA 1
ATOM 1586 C C . VAL A 1 196 ? -17.442 -3.994 -7.631 1.00 81.81 196 VAL A C 1
ATOM 1588 O O . VAL A 1 196 ? -17.953 -4.373 -8.677 1.00 81.81 196 VAL A O 1
ATOM 1591 N N . GLU A 1 197 ? -18.146 -3.298 -6.753 1.00 81.69 197 GLU A N 1
ATOM 1592 C CA . GLU A 1 197 ? -19.492 -2.783 -7.022 1.00 81.69 197 GLU A CA 1
ATOM 1593 C C . GLU A 1 197 ? -19.522 -1.899 -8.283 1.00 81.69 197 GLU A C 1
ATOM 1595 O O . GLU A 1 197 ? -18.574 -1.150 -8.517 1.00 81.69 197 GLU A O 1
ATOM 1600 N N . GLU A 1 198 ? -20.581 -1.972 -9.096 1.00 78.75 198 GLU A N 1
ATOM 1601 C CA . GLU A 1 198 ? -20.636 -1.311 -10.416 1.00 78.75 198 GLU A CA 1
ATOM 1602 C C . GLU A 1 198 ? -20.350 0.191 -10.366 1.00 78.75 198 GLU A C 1
ATOM 1604 O O . GLU A 1 198 ? -19.604 0.695 -11.199 1.00 78.75 198 GLU A O 1
ATOM 1609 N N . SER A 1 199 ? -20.830 0.882 -9.332 1.00 78.88 199 SER A N 1
ATOM 1610 C CA . SER A 1 199 ? -20.583 2.312 -9.102 1.00 78.88 199 SER A CA 1
ATOM 1611 C C . SER A 1 199 ? -19.106 2.678 -8.886 1.00 78.88 199 SER A C 1
ATOM 1613 O O . SER A 1 199 ? -18.741 3.850 -8.959 1.00 78.88 199 SER A O 1
ATOM 1615 N N . ARG A 1 200 ? -18.248 1.693 -8.595 1.00 78.88 200 ARG A N 1
ATOM 1616 C CA . ARG A 1 200 ? -16.820 1.862 -8.290 1.00 78.88 200 ARG A CA 1
ATOM 1617 C C . ARG A 1 200 ? -15.893 1.200 -9.315 1.00 78.88 200 ARG A C 1
ATOM 1619 O O . ARG A 1 200 ? -14.679 1.316 -9.155 1.00 78.88 200 ARG A O 1
ATOM 1626 N N . ARG A 1 201 ? -16.429 0.523 -10.340 1.00 85.38 201 ARG A N 1
ATOM 1627 C CA . ARG A 1 201 ? -15.636 -0.057 -11.438 1.00 85.38 201 ARG A CA 1
ATOM 1628 C C . ARG A 1 201 ? -15.284 1.040 -12.433 1.00 85.38 201 ARG A C 1
ATOM 1630 O O . ARG A 1 201 ? -16.157 1.530 -13.140 1.00 85.38 201 ARG A O 1
ATOM 1637 N N . ILE A 1 202 ? -14.025 1.455 -12.464 1.00 85.31 202 ILE A N 1
ATOM 1638 C CA . ILE A 1 202 ? -13.584 2.561 -13.332 1.00 85.31 202 ILE A CA 1
ATOM 1639 C C . ILE A 1 202 ? -12.286 2.198 -14.054 1.00 85.31 202 ILE A C 1
ATOM 1641 O O . ILE A 1 202 ? -12.050 2.658 -15.172 1.00 85.31 202 ILE A O 1
ATOM 1645 N N . TYR A 1 203 ? -11.438 1.369 -13.446 1.00 87.31 203 TYR A N 1
ATOM 1646 C CA . TYR A 1 203 ? -10.073 1.188 -13.917 1.00 87.31 203 TYR A CA 1
ATOM 1647 C C . TYR A 1 203 ? -10.010 0.453 -15.254 1.00 87.31 203 TYR A C 1
ATOM 1649 O O . TYR A 1 203 ? -9.374 0.954 -16.179 1.00 87.31 203 TYR A O 1
ATOM 1657 N N . VAL A 1 204 ? -10.691 -0.687 -15.401 1.00 88.19 204 VAL A N 1
ATOM 1658 C CA . VAL A 1 204 ? -10.626 -1.502 -16.629 1.00 88.19 204 VAL A CA 1
ATOM 1659 C C . VAL A 1 204 ? -11.134 -0.712 -17.831 1.00 88.19 204 VAL A C 1
ATOM 1661 O O . VAL A 1 204 ? -10.497 -0.694 -18.883 1.00 88.19 204 VAL A O 1
ATOM 1664 N N . GLN A 1 205 ? -12.246 0.004 -17.663 1.00 87.56 205 GLN A N 1
ATOM 1665 C CA . GLN A 1 205 ? -12.818 0.829 -18.724 1.00 87.56 205 GLN A CA 1
ATOM 1666 C C . GLN A 1 205 ? -11.875 1.967 -19.142 1.00 87.56 205 GLN A C 1
ATOM 1668 O O . GLN A 1 205 ? -11.752 2.264 -20.330 1.00 87.56 205 GLN A O 1
ATOM 1673 N N . LEU A 1 206 ? -11.190 2.594 -18.184 1.00 91.06 206 LEU A N 1
ATOM 1674 C CA . LEU A 1 206 ? -10.226 3.656 -18.463 1.00 91.06 206 LEU A CA 1
ATOM 1675 C C . LEU A 1 206 ? -8.988 3.131 -19.210 1.00 91.06 206 LEU A C 1
ATOM 1677 O O . LEU A 1 206 ? -8.535 3.764 -20.167 1.00 91.06 206 LEU A O 1
ATOM 1681 N N . TRP A 1 207 ? -8.469 1.965 -18.810 1.00 91.94 207 TRP A N 1
ATOM 1682 C CA . TRP A 1 207 ? -7.337 1.316 -19.479 1.00 91.94 207 TRP A CA 1
ATOM 1683 C C . TRP A 1 207 ? -7.661 0.971 -20.927 1.00 91.94 207 TRP A C 1
ATOM 1685 O O . TRP A 1 207 ? -6.870 1.290 -21.810 1.00 91.94 207 TRP A O 1
ATOM 1695 N N . LEU A 1 208 ? -8.836 0.386 -21.178 1.00 93.00 208 LEU A N 1
ATOM 1696 C CA . LEU A 1 208 ? -9.261 0.031 -22.532 1.00 93.00 208 LEU A CA 1
ATOM 1697 C C . LEU A 1 208 ? -9.364 1.261 -23.437 1.00 93.00 208 LEU A C 1
ATOM 1699 O O . LEU A 1 208 ? -8.814 1.244 -24.531 1.00 93.00 208 LEU A O 1
ATOM 1703 N N . ARG A 1 209 ? -9.955 2.359 -22.949 1.00 94.75 209 ARG A N 1
ATOM 1704 C CA . ARG A 1 209 ? -10.010 3.626 -23.702 1.00 94.75 209 ARG A CA 1
ATOM 1705 C C . ARG A 1 209 ? -8.623 4.187 -24.007 1.00 94.75 209 ARG A C 1
ATOM 1707 O O . ARG A 1 209 ? -8.380 4.691 -25.096 1.00 94.75 209 ARG A O 1
ATOM 1714 N N . THR A 1 210 ? -7.702 4.105 -23.051 1.00 94.88 210 THR A N 1
ATOM 1715 C CA . THR A 1 210 ? -6.332 4.606 -23.242 1.00 94.88 210 THR A CA 1
ATOM 1716 C C . THR A 1 210 ? -5.561 3.761 -24.256 1.00 94.88 210 THR A C 1
ATOM 1718 O O . THR A 1 210 ? -4.875 4.305 -25.121 1.00 94.88 210 THR A O 1
ATOM 1721 N N . LEU A 1 211 ? -5.692 2.434 -24.172 1.00 95.25 211 LEU A N 1
ATOM 1722 C CA . LEU A 1 211 ? -5.066 1.499 -25.106 1.00 95.25 211 LEU A CA 1
ATOM 1723 C C . LEU A 1 211 ? -5.611 1.665 -26.523 1.00 95.25 211 LEU A C 1
ATOM 1725 O O . LEU A 1 211 ? -4.834 1.645 -27.472 1.00 95.25 211 LEU A O 1
ATOM 1729 N N . GLU A 1 212 ? -6.918 1.878 -26.655 1.00 95.31 212 GLU A N 1
ATOM 1730 C CA . GLU A 1 212 ? -7.570 2.157 -27.932 1.00 95.31 212 GLU A CA 1
ATOM 1731 C C . GLU A 1 212 ? -6.970 3.403 -28.600 1.00 95.31 212 GLU A C 1
ATOM 1733 O O . GLU A 1 212 ? -6.498 3.331 -29.735 1.00 95.31 212 GLU A O 1
ATOM 1738 N N . VAL A 1 213 ? -6.881 4.524 -27.874 1.00 96.25 213 VAL A N 1
ATOM 1739 C CA . VAL A 1 213 ? -6.271 5.760 -28.395 1.00 96.25 213 VAL A CA 1
ATOM 1740 C C . VAL A 1 213 ? -4.805 5.541 -28.779 1.00 96.25 213 VAL A C 1
ATOM 1742 O O . VAL A 1 213 ? -4.397 5.918 -29.877 1.00 96.25 213 VAL A O 1
ATOM 1745 N N . ALA A 1 214 ? -4.010 4.908 -27.912 1.00 96.19 214 ALA A N 1
ATOM 1746 C CA . ALA A 1 214 ? -2.595 4.652 -28.183 1.00 96.19 214 ALA A CA 1
ATOM 1747 C C . ALA A 1 214 ? -2.388 3.773 -29.427 1.00 96.19 214 ALA A C 1
ATOM 1749 O O . ALA A 1 214 ? -1.483 4.033 -30.226 1.00 96.19 214 ALA A O 1
ATOM 1750 N N . PHE A 1 215 ? -3.242 2.764 -29.615 1.00 97.00 215 PHE A N 1
ATOM 1751 C CA . PHE A 1 215 ? -3.216 1.886 -30.778 1.00 97.00 215 PHE A CA 1
ATOM 1752 C C . PHE A 1 215 ? -3.479 2.661 -32.073 1.00 97.00 215 PHE A C 1
ATOM 1754 O O . PHE A 1 215 ? -2.679 2.579 -33.007 1.00 97.00 215 PHE A O 1
ATOM 1761 N N . PHE A 1 216 ? -4.541 3.471 -32.114 1.00 97.25 216 PHE A N 1
ATOM 1762 C CA . PHE A 1 216 ? -4.868 4.267 -33.299 1.00 97.25 216 PHE A CA 1
ATOM 1763 C C . PHE A 1 216 ? -3.800 5.313 -33.621 1.00 97.25 216 PHE A C 1
ATOM 1765 O O . PHE A 1 216 ? -3.422 5.456 -34.782 1.00 97.25 216 PHE A O 1
ATOM 1772 N N . VAL A 1 217 ? -3.264 6.004 -32.611 1.00 96.88 217 VAL A N 1
ATOM 1773 C CA . VAL A 1 217 ? -2.172 6.969 -32.811 1.00 96.88 217 VAL A CA 1
ATOM 1774 C C . VAL A 1 217 ? -0.940 6.274 -33.386 1.00 96.88 217 VAL A C 1
ATOM 1776 O O . VAL A 1 217 ? -0.373 6.753 -34.363 1.00 96.88 217 VAL A O 1
ATOM 1779 N N . THR A 1 218 ? -0.562 5.116 -32.838 1.00 95.81 218 THR A N 1
ATOM 1780 C CA . THR A 1 218 ? 0.580 4.337 -33.340 1.00 95.81 218 THR A CA 1
ATOM 1781 C C . THR A 1 218 ? 0.371 3.938 -34.799 1.00 95.81 218 THR A C 1
ATOM 1783 O O . THR A 1 218 ? 1.254 4.158 -35.626 1.00 95.81 218 THR A O 1
ATOM 1786 N N . LEU A 1 219 ? -0.810 3.415 -35.140 1.00 97.06 219 LEU A N 1
ATOM 1787 C CA . LEU A 1 219 ? -1.148 3.016 -36.505 1.00 97.06 219 LEU A CA 1
ATOM 1788 C C . LEU A 1 219 ? -1.062 4.194 -37.489 1.00 97.06 219 LEU A C 1
ATOM 1790 O O . LEU A 1 219 ? -0.456 4.066 -38.552 1.00 97.06 219 LEU A O 1
ATOM 1794 N N . LEU A 1 220 ? -1.614 5.354 -37.121 1.00 96.19 220 LEU A N 1
ATOM 1795 C CA . LEU A 1 220 ? -1.567 6.563 -37.947 1.00 96.19 220 LEU A CA 1
ATOM 1796 C C . LEU A 1 220 ? -0.138 7.097 -38.108 1.00 96.19 220 LEU A C 1
ATOM 1798 O O . LEU A 1 220 ? 0.259 7.458 -39.215 1.00 96.19 220 LEU A O 1
ATOM 1802 N N . CYS A 1 221 ? 0.662 7.098 -37.039 1.00 94.88 221 CYS A N 1
ATOM 1803 C CA . CYS A 1 221 ? 2.073 7.478 -37.107 1.00 94.88 221 CYS A CA 1
ATOM 1804 C C . CYS A 1 221 ? 2.868 6.562 -38.041 1.00 94.88 221 CYS A C 1
ATOM 1806 O O . CYS A 1 221 ? 3.687 7.060 -38.807 1.00 94.88 221 CYS A O 1
ATOM 1808 N N . PHE A 1 222 ? 2.616 5.251 -38.022 1.00 95.12 222 PHE A N 1
ATOM 1809 C CA . PHE A 1 222 ? 3.241 4.327 -38.970 1.00 95.12 222 PHE A CA 1
ATOM 1810 C C . PHE A 1 222 ? 2.811 4.620 -40.408 1.00 95.12 222 PHE A C 1
ATOM 1812 O O . PHE A 1 222 ? 3.670 4.735 -41.278 1.00 95.12 222 PHE A O 1
ATOM 1819 N N . LEU A 1 223 ? 1.511 4.798 -40.655 1.00 95.25 223 LEU A N 1
ATOM 1820 C CA . LEU A 1 223 ? 0.985 5.059 -41.998 1.00 95.25 223 LEU A CA 1
ATOM 1821 C C . LEU A 1 223 ? 1.520 6.359 -42.607 1.00 95.25 223 LEU A C 1
ATOM 1823 O O . LEU A 1 223 ? 1.812 6.389 -43.799 1.00 95.25 223 LEU A O 1
ATOM 1827 N N . MET A 1 224 ? 1.673 7.421 -41.812 1.00 93.88 224 MET A N 1
ATOM 1828 C CA . MET A 1 224 ? 2.196 8.698 -42.311 1.00 93.88 224 MET A CA 1
ATOM 1829 C C . MET A 1 224 ? 3.725 8.777 -42.289 1.00 93.88 224 MET A C 1
ATOM 1831 O O . MET A 1 224 ? 4.329 9.340 -43.198 1.00 93.88 224 MET A O 1
ATOM 1835 N N . GLY A 1 225 ? 4.361 8.250 -41.243 1.00 93.75 225 GLY A N 1
ATOM 1836 C CA . GLY A 1 225 ? 5.800 8.381 -41.022 1.00 93.75 225 GLY A CA 1
ATOM 1837 C C . GLY A 1 225 ? 6.632 7.414 -41.858 1.00 93.75 225 GLY A C 1
ATOM 1838 O O . GLY A 1 225 ? 7.707 7.788 -42.323 1.00 93.75 225 GLY A O 1
ATOM 1839 N N . TYR A 1 226 ? 6.139 6.192 -42.091 1.00 92.69 226 TYR A N 1
ATOM 1840 C CA . TYR A 1 226 ? 6.879 5.181 -42.849 1.00 92.69 226 TYR A CA 1
ATOM 1841 C C . TYR A 1 226 ? 7.172 5.605 -44.300 1.00 92.69 226 TYR A C 1
ATOM 1843 O O . TYR A 1 226 ? 8.331 5.501 -44.705 1.00 92.69 226 TYR A O 1
ATOM 1851 N N . PRO A 1 227 ? 6.213 6.155 -45.076 1.00 93.00 227 PRO A N 1
ATOM 1852 C CA . PRO A 1 227 ? 6.492 6.628 -46.432 1.00 93.00 227 PRO A CA 1
ATOM 1853 C C . PRO A 1 227 ? 7.545 7.738 -46.474 1.00 93.00 227 PRO A C 1
ATOM 1855 O O . PRO A 1 227 ? 8.433 7.712 -47.319 1.00 93.00 227 PRO A O 1
ATOM 1858 N N . ILE A 1 228 ? 7.483 8.691 -45.540 1.00 91.12 228 ILE A N 1
ATOM 1859 C CA . ILE A 1 228 ? 8.437 9.807 -45.467 1.00 91.12 228 ILE A CA 1
ATOM 1860 C C . ILE A 1 228 ? 9.840 9.288 -45.139 1.00 91.12 228 ILE A C 1
ATOM 1862 O O . ILE A 1 228 ? 10.812 9.689 -45.773 1.00 91.12 228 ILE A O 1
ATOM 1866 N N . ALA A 1 229 ? 9.953 8.367 -44.179 1.00 91.62 229 ALA A N 1
ATOM 1867 C CA . ALA A 1 229 ? 11.228 7.748 -43.832 1.00 91.62 229 ALA A CA 1
ATOM 1868 C C . ALA A 1 229 ? 11.812 6.946 -45.007 1.00 91.62 229 ALA A C 1
ATOM 1870 O O . ALA A 1 229 ? 13.009 7.034 -45.267 1.00 91.62 229 ALA A O 1
ATOM 1871 N N . HIS A 1 230 ? 10.972 6.211 -45.744 1.00 91.06 230 HIS A N 1
ATOM 1872 C CA . HIS A 1 230 ? 11.395 5.480 -46.937 1.00 91.06 230 HIS A CA 1
ATOM 1873 C C . HIS A 1 230 ? 11.886 6.427 -48.043 1.00 91.06 230 HIS A C 1
ATOM 1875 O O . HIS A 1 230 ? 12.914 6.154 -48.656 1.00 91.06 230 HIS A O 1
ATOM 1881 N N . LEU A 1 231 ? 11.190 7.546 -48.275 1.00 92.25 231 LEU A N 1
ATOM 1882 C CA . LEU A 1 231 ? 11.598 8.573 -49.244 1.00 92.25 231 LEU A CA 1
ATOM 1883 C C . LEU A 1 231 ? 12.886 9.311 -48.855 1.00 92.25 231 LEU A C 1
ATOM 1885 O O . LEU A 1 231 ? 13.564 9.822 -49.729 1.00 92.25 231 LEU A O 1
ATOM 1889 N N . LEU A 1 232 ? 13.214 9.411 -47.565 1.00 91.25 232 LEU A N 1
ATOM 1890 C CA . LEU A 1 232 ? 14.481 9.998 -47.107 1.00 91.25 232 LEU A CA 1
ATOM 1891 C C . LEU A 1 232 ? 15.652 9.011 -47.171 1.00 91.25 232 LEU A C 1
ATOM 18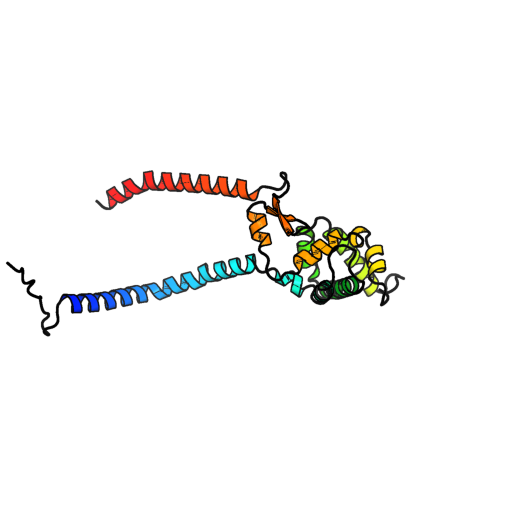93 O O . LEU A 1 232 ? 16.804 9.431 -47.247 1.00 91.25 232 LEU A O 1
ATOM 1897 N N . ALA A 1 233 ? 15.366 7.715 -47.056 1.00 89.81 233 ALA A N 1
ATOM 1898 C CA . ALA A 1 233 ? 16.374 6.661 -47.078 1.00 89.81 233 ALA A CA 1
ATOM 1899 C C . ALA A 1 233 ? 16.721 6.181 -48.498 1.00 89.81 233 ALA A C 1
ATOM 1901 O O . ALA A 1 233 ? 17.780 5.577 -48.672 1.00 89.81 233 ALA A O 1
ATOM 1902 N N . THR A 1 234 ? 15.828 6.415 -49.467 1.00 69.62 234 THR A N 1
ATOM 1903 C CA . THR A 1 234 ? 16.001 6.089 -50.893 1.00 69.62 234 THR A CA 1
ATOM 1904 C C . THR A 1 234 ? 16.390 7.339 -51.663 1.00 69.62 234 THR A C 1
ATOM 1906 O O . THR A 1 234 ? 17.350 7.258 -52.457 1.00 69.62 234 THR A O 1
#

pLDDT: mean 83.47, std 11.95, range [38.72, 97.25]

Organism: NCBI:txid408172

Radius of gyration: 31.65 Å; chains: 1; bounding box: 71×50×94 Å

Sequence (234 aa):
METETKQILTSDGVPLEQSLKKAERKNKIKAFLLVAPLLLFLLITYISPIAEMFTRSVDDKMVTNMLPKTFKAMENWDGQELPPEEVFAGFLFDYTTLIKAKTQGKLDQRLNKEKNGFNSILKKLKRKIMQQKLHTKSMKKFEEGNYKEQIISVHKRFGDVANWRAIKRTAPPYSMGKYLKAVDMVKDENGNIVKVEESRRIYVQLWLRTLEVAFFVTLLCFLMGYPIAHLLAT

Foldseek 3Di:
DDPPPPQDADPVRHRPVVVVVVVVVVVVVVVCVVCVVVVVVCCVPPVVVVVVVVVVLFFLCVLCVLQVQLQVQCVPPPLPAQGDPSNLVSRLVSLLVCVVVVNNVVVQVVLCVLPPPSVVLSVLSSVVSVVLVVVPDPDDDPDPPPSQVVSCVSDVCSNPSVSVLSSNVSNDRTDPQSVLVLQQWHQDSVRDIDGHDPVSPDRNVVVVVVVVVVVVVVVVCCVPVVVVVVVVVD